Protein AF-X6LI26-F1 (afdb_monomer)

Foldseek 3Di:
DPPPDDDDDDDDDQVPDFQLRVQVVVVVVVLVVCCVPPVFNAWDDKDWPQVPKVVRFPPPDDRRHGSCVRPVPDPPPPNDDIGIDMDTDTDNPPVPDDPPPPPVPPPDDPDDPPPPPPDPPPDVVVVVVVVVVVVVVVVVCDPVVVVVVVVCVVVVVVVVVVVVVVVVVPPVVPPPDD

pLDDT: mean 74.52, std 17.98, range [39.25, 96.06]

Solvent-accessible surface area (backbone atoms only — not comparable to full-atom values): 11351 Å² total; per-residue (Å²): 130,87,75,83,86,80,87,81,91,78,96,74,61,40,90,84,31,24,48,45,56,49,52,51,51,51,50,52,53,50,43,57,50,37,32,73,75,72,58,23,66,40,74,76,43,81,45,71,44,37,83,69,16,41,72,59,47,68,89,85,61,61,48,82,43,41,39,39,74,69,45,63,83,43,88,57,58,86,79,63,82,76,47,82,39,67,53,72,41,71,37,63,49,70,92,78,53,82,79,77,74,71,68,82,68,71,86,86,69,82,92,67,87,77,78,75,85,72,80,70,82,79,63,71,70,68,51,56,58,50,50,50,52,52,47,52,47,60,72,62,56,45,73,66,58,53,50,51,52,51,50,40,58,71,68,53,53,59,54,58,64,61,47,61,72,62,52,70,71,58,64,74,70,70,78,80,82,126

Radius of gyration: 27.98 Å; Cα contacts (8 Å, |Δi|>4): 110; chains: 1; bounding box: 78×46×69 Å

Secondary structure (DSSP, 8-state):
-------------TTT-BHHHHHHHHHHHHHHHHHHHHS--EEEEEEE-GGGSBSPPPTT--TTSBHHHHHTTSTTTTS---B--EEEEEE--GGGS---------S----------------THHHHHHHHHHHHHHHHS-HHHHHHHHHHHHTTTHHHHHHHHHHTTTSTTSSS--

Structure (mmCIF, N/CA/C/O backbone):
data_AF-X6LI26-F1
#
_entry.id   AF-X6LI26-F1
#
loop_
_atom_site.group_PDB
_atom_site.id
_atom_site.type_symbol
_atom_site.label_atom_id
_atom_site.label_alt_id
_atom_site.label_comp_id
_atom_site.label_asym_id
_atom_site.label_entity_id
_atom_site.label_seq_id
_atom_site.pdbx_PDB_ins_code
_atom_site.Cartn_x
_atom_site.Cartn_y
_atom_site.Cartn_z
_atom_site.occupancy
_atom_site.B_iso_or_equiv
_atom_site.auth_seq_id
_atom_site.auth_comp_id
_atom_site.auth_asym_id
_atom_site.auth_atom_id
_atom_site.pdbx_PDB_model_num
ATOM 1 N N . LYS A 1 1 ? -21.114 -3.160 -1.331 1.00 39.78 1 LYS A N 1
ATOM 2 C CA . LYS A 1 1 ? -20.628 -1.794 -1.015 1.00 39.78 1 LYS A CA 1
ATOM 3 C C . LYS A 1 1 ? -19.490 -1.476 -1.974 1.00 39.78 1 LYS A C 1
ATOM 5 O O . LYS A 1 1 ? -18.513 -2.210 -1.970 1.00 39.78 1 LYS A O 1
ATOM 10 N N . LYS A 1 2 ? -19.644 -0.473 -2.845 1.00 39.62 2 LYS A N 1
ATOM 11 C CA . LYS A 1 2 ? -18.553 0.024 -3.698 1.00 39.62 2 LYS A CA 1
ATOM 12 C C . LYS A 1 2 ? -17.489 0.564 -2.734 1.00 39.62 2 LYS A C 1
ATOM 14 O O . LYS A 1 2 ? -17.804 1.466 -1.967 1.00 39.62 2 LYS A O 1
ATOM 19 N N . GLY A 1 3 ? -16.323 -0.076 -2.653 1.00 54.47 3 GLY A N 1
ATOM 20 C CA . GLY A 1 3 ? -15.247 0.397 -1.781 1.00 54.47 3 GLY A CA 1
ATOM 21 C C . GLY A 1 3 ? -14.883 1.821 -2.187 1.00 54.47 3 GLY A C 1
ATOM 22 O O . GLY A 1 3 ? -14.688 2.078 -3.375 1.00 54.47 3 GLY A O 1
ATOM 23 N N . ASN A 1 4 ? -14.864 2.751 -1.233 1.00 64.44 4 ASN A N 1
ATOM 24 C CA . ASN A 1 4 ? -14.431 4.117 -1.500 1.00 64.44 4 ASN A CA 1
ATOM 25 C C . ASN A 1 4 ? -12.956 4.066 -1.911 1.00 64.44 4 ASN A C 1
ATOM 27 O O . ASN A 1 4 ? -12.092 3.779 -1.087 1.00 64.44 4 ASN A O 1
ATOM 31 N N . MET A 1 5 ? -12.678 4.295 -3.194 1.00 75.44 5 MET A N 1
ATOM 32 C CA . MET A 1 5 ? -11.314 4.357 -3.704 1.00 75.44 5 MET A CA 1
ATOM 33 C C . MET A 1 5 ? -10.722 5.704 -3.293 1.00 75.44 5 MET A C 1
ATOM 35 O O . MET A 1 5 ? -11.161 6.745 -3.776 1.00 75.44 5 MET A O 1
ATOM 39 N N . GLN A 1 6 ? -9.770 5.682 -2.362 1.00 84.19 6 GLN A N 1
ATOM 40 C CA . GLN A 1 6 ? -9.045 6.871 -1.921 1.00 84.19 6 GLN A CA 1
ATOM 41 C C . GLN A 1 6 ? -7.684 6.912 -2.613 1.00 84.19 6 GLN A C 1
ATOM 43 O O . GLN A 1 6 ? -6.988 5.900 -2.684 1.00 84.19 6 GLN A O 1
ATOM 48 N N . ILE A 1 7 ? -7.329 8.080 -3.144 1.00 89.00 7 ILE A N 1
ATOM 49 C CA . ILE A 1 7 ? -6.053 8.313 -3.822 1.00 89.00 7 ILE A CA 1
ATOM 50 C C . ILE A 1 7 ? -5.161 9.104 -2.874 1.00 89.00 7 ILE A C 1
ATOM 52 O O . ILE A 1 7 ? -5.568 10.138 -2.344 1.00 89.00 7 ILE A O 1
ATOM 56 N N . TYR A 1 8 ? -3.940 8.617 -2.681 1.00 89.94 8 TYR A N 1
ATOM 57 C CA . TYR A 1 8 ? -2.927 9.272 -1.871 1.00 89.94 8 TYR A CA 1
ATOM 58 C C . TYR A 1 8 ? -1.660 9.475 -2.687 1.00 89.94 8 TYR A C 1
ATOM 60 O O . TYR A 1 8 ? -1.202 8.560 -3.366 1.00 89.94 8 TYR A O 1
ATOM 68 N N . ASN A 1 9 ? -1.073 10.660 -2.556 1.00 91.38 9 ASN A N 1
ATOM 69 C CA . ASN A 1 9 ? 0.221 10.970 -3.144 1.00 91.38 9 ASN A CA 1
ATOM 70 C C . ASN A 1 9 ? 1.300 10.736 -2.089 1.00 91.38 9 ASN A C 1
ATOM 72 O O . ASN A 1 9 ? 1.254 11.348 -1.022 1.00 91.38 9 ASN A O 1
ATOM 76 N N . GLU A 1 10 ? 2.256 9.861 -2.386 1.00 91.81 10 GLU A N 1
ATOM 77 C CA . GLU A 1 10 ? 3.400 9.593 -1.519 1.00 91.81 10 GLU A CA 1
ATOM 78 C C . GLU A 1 10 ? 4.698 9.731 -2.330 1.00 91.81 10 GLU A C 1
ATOM 80 O O . GLU A 1 10 ? 4.828 9.091 -3.377 1.00 91.81 10 GLU A O 1
ATOM 85 N N . PRO A 1 11 ? 5.664 10.550 -1.883 1.00 90.81 11 PRO A N 1
ATOM 86 C CA . PRO A 1 11 ? 6.940 10.681 -2.568 1.00 90.81 11 PRO A CA 1
ATOM 87 C C . PRO A 1 11 ? 7.820 9.457 -2.292 1.00 90.81 11 PRO A C 1
ATOM 89 O O . PRO A 1 11 ? 8.169 9.164 -1.149 1.00 90.81 11 PRO A O 1
ATOM 92 N N . LEU A 1 12 ? 8.221 8.761 -3.354 1.00 91.06 12 LEU A N 1
ATOM 93 C CA . LEU A 1 12 ? 9.134 7.622 -3.301 1.00 91.06 12 LEU A CA 1
ATOM 94 C C . LEU A 1 12 ? 1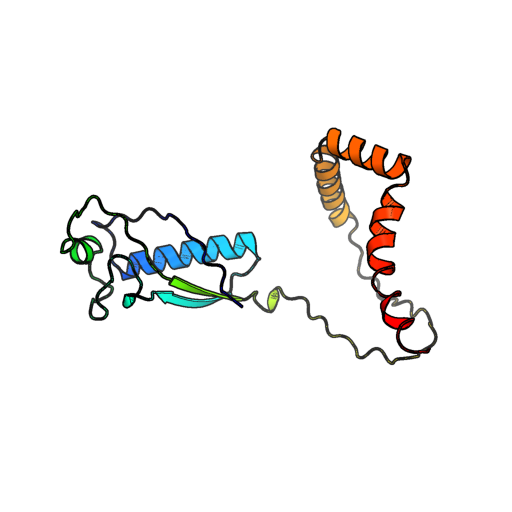0.358 7.913 -4.178 1.00 91.06 12 LEU A C 1
ATOM 96 O O . LEU A 1 12 ? 10.206 8.386 -5.300 1.00 91.06 12 LEU A O 1
ATOM 100 N N . ASN A 1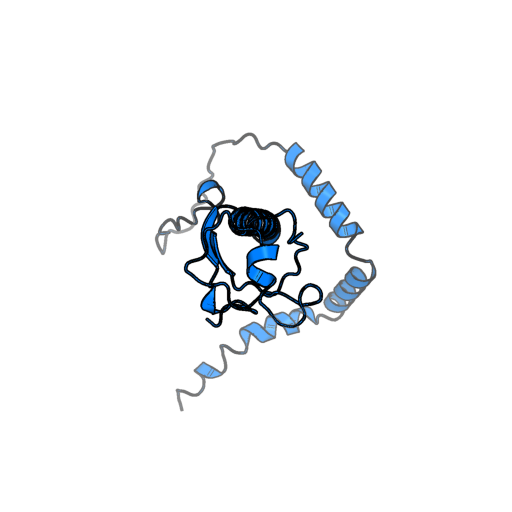 13 ? 11.568 7.630 -3.685 1.00 91.56 13 ASN A N 1
ATOM 101 C CA . ASN A 1 13 ? 12.788 7.768 -4.485 1.00 91.56 13 ASN A CA 1
ATOM 102 C C . ASN A 1 13 ? 13.064 6.458 -5.246 1.00 91.56 13 ASN A C 1
ATOM 104 O O . ASN A 1 13 ? 13.413 5.464 -4.599 1.00 91.56 13 ASN A O 1
ATOM 108 N N . PRO A 1 14 ? 12.946 6.431 -6.588 1.00 90.06 14 PRO A N 1
ATOM 109 C CA . PRO A 1 14 ? 13.102 5.196 -7.342 1.00 90.06 14 PRO A CA 1
ATOM 110 C C . PRO A 1 14 ? 14.537 4.642 -7.330 1.00 90.06 14 PRO A C 1
ATOM 112 O O . PRO A 1 14 ? 14.716 3.427 -7.379 1.00 90.06 14 PRO A O 1
ATOM 115 N N . TYR A 1 15 ? 15.545 5.508 -7.183 1.00 91.31 15 TYR A N 1
ATOM 116 C CA . TYR A 1 15 ? 16.968 5.151 -7.265 1.00 91.31 15 TYR A CA 1
ATOM 117 C C . TYR A 1 15 ? 17.542 4.546 -5.980 1.00 91.31 15 TYR A C 1
ATOM 119 O O . TYR A 1 15 ? 18.603 3.930 -6.001 1.00 91.31 15 TYR A O 1
ATOM 127 N N . SER A 1 16 ? 16.882 4.746 -4.837 1.00 92.62 16 SER A N 1
ATOM 128 C CA . SER A 1 16 ? 17.371 4.269 -3.534 1.00 92.62 16 SER A CA 1
ATOM 129 C C . SER A 1 16 ? 16.454 3.248 -2.869 1.00 92.62 16 SER A C 1
ATOM 131 O O . SER A 1 16 ? 16.833 2.635 -1.863 1.00 92.62 16 SER A O 1
ATOM 133 N N . MET A 1 17 ? 15.249 3.055 -3.406 1.00 94.50 17 MET A N 1
ATOM 134 C CA . MET A 1 17 ? 14.230 2.230 -2.786 1.00 94.50 17 MET A CA 1
ATOM 135 C C . MET A 1 17 ? 13.931 0.984 -3.607 1.00 94.50 17 MET A C 1
ATOM 137 O O . MET A 1 17 ? 13.710 1.044 -4.813 1.00 94.50 17 MET A O 1
ATOM 141 N N . THR A 1 18 ? 13.884 -0.154 -2.920 1.00 96.06 18 THR A N 1
ATOM 142 C CA . THR A 1 18 ? 13.419 -1.415 -3.498 1.00 96.06 18 THR A CA 1
ATOM 143 C C . THR A 1 18 ? 11.903 -1.518 -3.417 1.00 96.06 18 THR A C 1
ATOM 145 O O . THR A 1 18 ? 11.282 -0.878 -2.562 1.00 96.06 18 THR A O 1
ATOM 148 N N . LEU A 1 19 ? 11.296 -2.364 -4.250 1.00 94.75 19 LEU A N 1
ATOM 149 C CA . LEU A 1 19 ? 9.851 -2.610 -4.223 1.00 94.75 19 LEU A CA 1
ATOM 150 C C . LEU A 1 19 ? 9.354 -2.990 -2.820 1.00 94.75 19 LEU A C 1
ATOM 152 O O . LEU A 1 19 ? 8.382 -2.426 -2.320 1.00 94.75 19 LEU A O 1
ATOM 156 N N . LYS A 1 20 ? 10.067 -3.888 -2.136 1.00 95.25 20 LYS A N 1
ATOM 157 C CA . LYS A 1 20 ? 9.758 -4.325 -0.769 1.00 95.25 20 LYS A CA 1
ATOM 158 C C . LYS A 1 20 ? 9.828 -3.177 0.233 1.00 95.25 20 LYS A C 1
ATOM 160 O O . LYS A 1 20 ? 8.922 -3.040 1.053 1.00 95.25 20 LYS A O 1
ATOM 165 N N . LYS A 1 21 ? 10.877 -2.349 0.168 1.00 95.75 21 LYS A N 1
ATOM 166 C CA . LYS A 1 21 ? 11.020 -1.179 1.049 1.00 95.75 21 LYS A CA 1
ATOM 167 C C . LYS A 1 21 ? 9.925 -0.148 0.780 1.00 95.75 21 LYS A C 1
ATOM 169 O O . LYS A 1 21 ? 9.346 0.363 1.731 1.00 95.75 21 LYS A O 1
ATOM 174 N N . GLY A 1 22 ? 9.589 0.093 -0.487 1.00 95.31 22 GLY A N 1
ATOM 175 C CA . GLY A 1 22 ? 8.502 0.992 -0.876 1.00 95.31 22 GLY A CA 1
ATOM 176 C C . GLY A 1 22 ? 7.149 0.522 -0.347 1.00 95.31 22 GLY A C 1
ATOM 177 O O . GLY A 1 22 ? 6.428 1.294 0.278 1.00 95.31 22 GLY A O 1
ATOM 178 N N . LEU A 1 23 ? 6.833 -0.766 -0.499 1.00 95.06 23 LEU A N 1
ATOM 179 C CA . LEU A 1 23 ? 5.603 -1.347 0.046 1.00 95.06 23 LEU A CA 1
ATOM 180 C C . LEU A 1 23 ? 5.556 -1.288 1.579 1.00 95.06 23 LEU A C 1
ATOM 182 O O . LEU A 1 23 ? 4.502 -1.004 2.143 1.00 95.06 23 LEU A O 1
ATOM 186 N N . GLN A 1 24 ? 6.681 -1.516 2.264 1.00 94.88 24 GLN A N 1
ATOM 187 C CA . GLN A 1 24 ? 6.764 -1.367 3.722 1.00 94.88 24 GLN A CA 1
ATOM 188 C C . GLN A 1 24 ? 6.564 0.085 4.173 1.00 94.88 24 GLN A C 1
ATOM 190 O O . GLN A 1 24 ? 5.827 0.322 5.128 1.00 94.88 24 GLN A O 1
ATOM 195 N N . HIS A 1 25 ? 7.166 1.050 3.474 1.00 94.81 25 HIS A N 1
ATOM 196 C CA . HIS A 1 25 ? 6.965 2.477 3.736 1.00 94.81 25 HIS A CA 1
ATOM 197 C C . HIS A 1 25 ? 5.488 2.857 3.611 1.00 94.81 25 HIS A C 1
ATOM 199 O O . HIS A 1 25 ? 4.912 3.426 4.536 1.00 94.81 25 HIS A O 1
ATOM 205 N N . LEU A 1 26 ? 4.844 2.454 2.512 1.00 94.56 26 LEU A N 1
ATOM 206 C CA . LEU A 1 26 ? 3.419 2.704 2.283 1.00 94.56 26 LEU A CA 1
ATOM 207 C C . LEU A 1 26 ? 2.531 2.042 3.337 1.00 94.56 26 LEU A C 1
ATOM 209 O O . LEU A 1 26 ? 1.576 2.656 3.808 1.00 94.56 26 LEU A O 1
ATOM 213 N N . LYS A 1 27 ? 2.867 0.817 3.752 1.00 94.25 27 LYS A N 1
ATOM 214 C CA . LYS A 1 27 ? 2.178 0.118 4.840 1.00 94.25 27 LYS A CA 1
ATOM 215 C C . LYS A 1 27 ? 2.227 0.925 6.138 1.00 94.25 27 LYS A C 1
ATOM 217 O O . LYS A 1 27 ? 1.187 1.133 6.757 1.00 94.25 27 LYS A O 1
ATOM 222 N N . HIS A 1 28 ? 3.405 1.413 6.524 1.00 92.94 28 HIS A N 1
ATOM 223 C CA . HIS A 1 28 ? 3.573 2.207 7.743 1.00 92.94 28 HIS A CA 1
ATOM 224 C C . HIS A 1 28 ? 2.825 3.544 7.665 1.00 92.94 28 HIS A C 1
ATOM 226 O O . HIS A 1 28 ? 2.127 3.909 8.609 1.00 92.94 28 HIS A O 1
ATOM 232 N N . GLN A 1 29 ? 2.919 4.246 6.532 1.00 91.94 29 GLN A N 1
ATOM 233 C CA . GLN A 1 29 ? 2.198 5.502 6.309 1.00 91.94 29 GLN A CA 1
ATOM 234 C C . GLN A 1 29 ? 0.685 5.315 6.404 1.00 91.94 29 GLN A C 1
ATOM 236 O O . GLN A 1 29 ? -0.008 6.102 7.048 1.00 91.94 29 GLN A O 1
ATOM 241 N N . PHE A 1 30 ? 0.165 4.246 5.800 1.00 90.44 30 PHE A N 1
ATOM 242 C CA . PHE A 1 30 ? -1.256 3.941 5.859 1.00 90.44 30 PHE A CA 1
ATOM 243 C C . PHE A 1 30 ? -1.714 3.629 7.287 1.00 90.44 30 PHE A C 1
ATOM 245 O O . PHE A 1 30 ? -2.721 4.173 7.730 1.00 90.44 30 PHE A O 1
ATOM 252 N N . GLN A 1 31 ? -0.965 2.808 8.029 1.00 89.62 31 GLN A N 1
ATOM 253 C CA . GLN A 1 31 ? -1.286 2.491 9.424 1.00 89.62 31 GLN A CA 1
ATOM 254 C C . GLN A 1 31 ? -1.311 3.741 10.310 1.00 89.62 31 GLN A C 1
ATOM 256 O O . GLN A 1 31 ? -2.247 3.916 11.085 1.00 89.62 31 GLN A O 1
ATOM 261 N N . ALA A 1 32 ? -0.329 4.635 10.165 1.00 90.19 32 ALA A N 1
ATOM 262 C CA . ALA A 1 32 ? -0.295 5.888 10.917 1.00 90.19 32 ALA A CA 1
ATOM 263 C C . ALA A 1 32 ? -1.521 6.772 10.623 1.00 90.19 32 ALA A C 1
ATOM 265 O O . ALA A 1 32 ? -2.099 7.357 11.540 1.00 90.19 32 ALA A O 1
ATOM 266 N N . ARG A 1 33 ? -1.952 6.834 9.354 1.00 88.69 33 ARG A N 1
ATOM 267 C CA . ARG A 1 33 ? -3.148 7.586 8.946 1.00 88.69 33 ARG A CA 1
ATOM 268 C C . ARG A 1 33 ? -4.432 6.971 9.494 1.00 88.69 33 ARG A C 1
ATOM 270 O O . ARG A 1 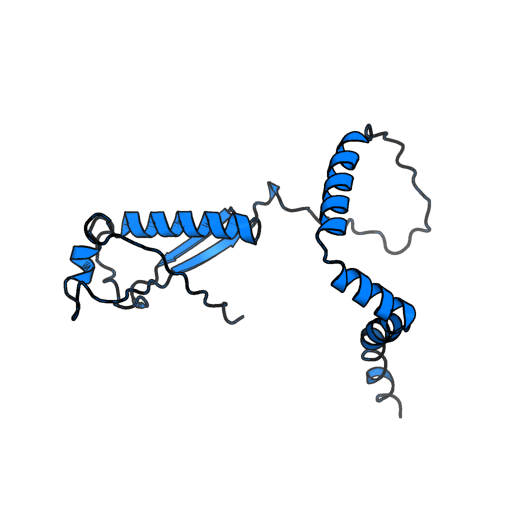33 ? -5.240 7.703 10.054 1.00 88.69 33 ARG A O 1
ATOM 277 N N . GLN A 1 34 ? -4.614 5.656 9.372 1.00 87.44 34 GLN A N 1
ATOM 278 C CA . GLN A 1 34 ? -5.816 4.990 9.888 1.00 87.44 34 GLN A CA 1
ATOM 279 C C . GLN A 1 34 ? -5.933 5.117 11.403 1.00 87.44 34 GLN A C 1
ATOM 281 O O . GLN A 1 34 ? -6.989 5.487 11.906 1.00 87.44 34 GLN A O 1
ATOM 286 N N . TYR A 1 35 ? -4.826 4.942 12.125 1.00 87.12 35 TYR A N 1
ATOM 287 C CA . TYR A 1 35 ? -4.812 5.153 13.566 1.00 87.12 35 TYR A CA 1
ATOM 288 C C . TYR A 1 35 ? -5.297 6.561 13.945 1.00 87.12 35 TYR A C 1
ATOM 290 O O . TYR A 1 35 ? -6.105 6.705 14.858 1.00 87.12 35 TYR A O 1
ATOM 298 N N . TYR A 1 36 ? -4.859 7.594 13.218 1.00 86.12 36 TYR A N 1
ATOM 299 C CA . TYR A 1 36 ? -5.295 8.969 13.462 1.00 86.12 36 TYR A CA 1
ATOM 300 C C . TYR A 1 36 ? -6.764 9.220 13.081 1.00 86.12 36 TYR A C 1
ATOM 302 O O . TYR A 1 36 ? -7.455 9.964 13.771 1.00 86.12 36 TYR A O 1
ATOM 310 N N . MET A 1 37 ? -7.248 8.621 11.989 1.00 85.12 37 MET A N 1
ATOM 311 C CA . MET A 1 37 ? -8.593 8.883 11.461 1.00 85.12 37 MET A CA 1
ATOM 312 C C . MET A 1 37 ? -9.701 8.101 12.173 1.00 85.12 37 MET A C 1
ATOM 314 O O . MET A 1 37 ? -10.779 8.646 12.397 1.00 85.12 37 MET A O 1
ATOM 318 N N . SER A 1 38 ? -9.467 6.827 12.482 1.00 81.25 38 SER A N 1
ATOM 319 C CA . SER A 1 38 ? -10.494 5.893 12.966 1.00 81.25 38 SER A CA 1
ATOM 320 C C . SER A 1 38 ? -10.103 5.164 14.253 1.00 81.25 38 SER A C 1
ATOM 322 O O . SER A 1 38 ? -10.907 4.408 14.795 1.00 81.25 38 SER A O 1
ATOM 324 N N . GLY A 1 39 ? -8.884 5.369 14.768 1.00 81.56 39 GLY A N 1
ATOM 325 C CA . GLY A 1 39 ? -8.361 4.598 15.902 1.00 81.56 39 GLY A CA 1
ATOM 326 C C . GLY A 1 39 ? -8.043 3.138 15.556 1.00 81.56 39 GLY A C 1
ATOM 327 O O . GLY A 1 39 ? -7.741 2.348 16.455 1.00 81.56 39 GLY A O 1
ATOM 328 N N . GLU A 1 40 ? -8.105 2.781 14.269 1.00 85.12 40 GLU A N 1
ATOM 329 C CA . GLU A 1 40 ? -7.769 1.464 13.732 1.00 85.12 40 GLU A CA 1
ATOM 330 C C . GLU A 1 40 ? -6.251 1.339 13.545 1.00 85.12 40 GLU A C 1
ATOM 332 O O . GLU A 1 40 ? -5.676 1.881 12.602 1.00 85.12 40 GLU A O 1
ATOM 337 N N . ASP A 1 41 ? -5.579 0.608 14.430 1.00 81.38 41 ASP A N 1
ATOM 338 C CA . ASP A 1 41 ? -4.148 0.286 14.317 1.00 81.38 41 ASP A CA 1
ATOM 339 C C . ASP A 1 41 ? -3.864 -1.188 14.005 1.00 81.38 41 ASP A C 1
ATOM 341 O O . ASP A 1 41 ? -2.725 -1.530 13.672 1.00 81.38 41 ASP A O 1
ATOM 345 N N . GLU A 1 42 ? -4.866 -2.071 14.053 1.00 86.69 42 GLU A N 1
ATOM 346 C CA . GLU A 1 42 ? -4.680 -3.478 13.704 1.00 86.69 42 GLU A CA 1
ATOM 347 C C . GLU A 1 42 ? -4.882 -3.691 12.202 1.00 86.69 42 GLU A C 1
ATOM 349 O O . GLU A 1 42 ? -5.994 -3.732 11.682 1.00 86.69 42 GLU A O 1
ATOM 354 N N . LEU A 1 43 ? -3.775 -3.822 11.476 1.00 89.25 43 LEU A N 1
ATOM 355 C CA . LEU A 1 43 ? -3.795 -4.090 10.043 1.00 89.25 43 LEU A CA 1
ATOM 356 C C . LEU A 1 43 ? -4.022 -5.583 9.780 1.00 89.25 43 LEU A C 1
ATOM 358 O O . LEU A 1 43 ? -3.153 -6.405 10.070 1.00 89.25 43 LEU A O 1
ATOM 362 N N . VAL A 1 44 ? -5.160 -5.910 9.172 1.00 90.00 44 VAL A N 1
ATOM 363 C CA . VAL A 1 44 ? -5.578 -7.286 8.869 1.00 90.00 44 VAL A CA 1
ATOM 364 C C . VAL A 1 44 ? -5.037 -7.741 7.517 1.00 90.00 44 VAL A C 1
ATOM 366 O O . VAL A 1 44 ? -4.515 -8.846 7.390 1.00 90.00 44 VAL A O 1
ATOM 369 N N . ASN A 1 45 ? -5.146 -6.884 6.500 1.00 92.19 45 ASN A N 1
ATOM 370 C CA . ASN A 1 45 ? -4.710 -7.194 5.142 1.00 92.19 45 ASN A CA 1
ATOM 371 C C . ASN A 1 45 ? -3.998 -5.998 4.509 1.00 92.19 45 ASN A C 1
ATOM 373 O O . ASN A 1 45 ? -4.438 -4.860 4.654 1.00 92.19 45 ASN A O 1
ATOM 377 N N . PHE A 1 46 ? -2.915 -6.274 3.785 1.00 93.56 46 PHE A N 1
ATOM 378 C CA . PHE A 1 46 ? -2.195 -5.303 2.967 1.00 93.56 46 PHE A CA 1
ATOM 379 C C . PHE A 1 46 ? -1.645 -6.020 1.741 1.00 93.56 46 PHE A C 1
ATOM 381 O O . PHE A 1 46 ? -0.707 -6.816 1.847 1.00 93.56 46 PHE A O 1
ATOM 388 N N . LYS A 1 47 ? -2.235 -5.748 0.580 1.00 94.25 47 LYS A N 1
ATOM 389 C CA . LYS A 1 47 ? -1.899 -6.424 -0.669 1.00 94.25 47 LYS A CA 1
ATOM 390 C C . LYS A 1 47 ? -1.838 -5.422 -1.811 1.00 94.25 47 LYS A C 1
ATOM 392 O O . LYS A 1 47 ? -2.785 -4.685 -2.044 1.00 94.25 47 LYS A O 1
ATOM 397 N N . CYS A 1 48 ? -0.732 -5.419 -2.544 1.00 92.94 48 CYS A N 1
ATOM 398 C CA . CYS A 1 48 ? -0.609 -4.640 -3.771 1.00 92.94 48 CYS A CA 1
ATOM 399 C C . CYS A 1 48 ? -1.076 -5.489 -4.965 1.00 92.94 48 CYS A C 1
ATOM 401 O O . CYS A 1 48 ? -0.617 -6.619 -5.139 1.00 92.94 48 CYS A O 1
ATOM 403 N N . GLU A 1 49 ? -2.001 -4.961 -5.762 1.00 94.50 49 GLU A N 1
ATOM 404 C CA . GLU A 1 49 ? -2.512 -5.584 -6.986 1.00 94.50 49 GLU A CA 1
ATOM 405 C C . GLU A 1 49 ? -1.633 -5.161 -8.168 1.00 94.50 49 GLU A C 1
ATOM 407 O O . GLU A 1 49 ? -1.950 -4.219 -8.891 1.00 94.50 49 GLU A O 1
ATOM 412 N N . PHE A 1 50 ? -0.492 -5.835 -8.333 1.00 94.12 50 PHE A N 1
ATOM 413 C CA . PHE A 1 50 ? 0.539 -5.482 -9.316 1.00 94.12 50 PHE A CA 1
ATOM 414 C C . PHE A 1 50 ? 0.038 -5.395 -10.765 1.00 94.12 50 PHE A C 1
ATOM 416 O O . PHE A 1 50 ? 0.484 -4.529 -11.516 1.00 94.12 50 PHE A O 1
ATOM 423 N N . ASP A 1 51 ? -0.917 -6.246 -11.133 1.00 92.81 51 ASP A N 1
ATOM 424 C CA . ASP A 1 51 ? -1.582 -6.277 -12.439 1.00 92.81 51 ASP A CA 1
ATOM 425 C C . ASP A 1 51 ? -2.466 -5.050 -12.699 1.00 92.81 51 ASP A C 1
ATOM 427 O O . ASP A 1 51 ? -2.732 -4.713 -13.851 1.00 92.81 51 ASP A O 1
ATOM 431 N N . LYS A 1 52 ? -2.908 -4.376 -11.633 1.00 94.00 52 LYS A N 1
ATOM 432 C CA . LYS A 1 52 ? -3.783 -3.201 -11.686 1.00 94.00 52 LYS A CA 1
ATOM 433 C C . LYS A 1 52 ? -3.062 -1.901 -11.321 1.00 94.00 52 LYS A C 1
ATOM 435 O O . LYS A 1 52 ? -3.723 -0.873 -11.178 1.00 94.00 52 LYS A O 1
ATOM 440 N N . CYS A 1 53 ? -1.745 -1.946 -11.118 1.00 93.12 53 CYS A N 1
ATOM 441 C CA . CYS A 1 53 ? -0.914 -0.752 -11.003 1.00 93.12 53 CYS A CA 1
ATOM 442 C C . CYS A 1 53 ? -0.736 -0.094 -12.376 1.00 93.12 53 CYS A C 1
ATOM 444 O O . CYS A 1 53 ? -0.802 -0.759 -13.409 1.00 93.12 53 CYS A O 1
ATOM 446 N N . GLU A 1 54 ? -0.460 1.206 -12.382 1.00 92.88 54 GLU A N 1
ATOM 447 C CA . GLU A 1 54 ? -0.179 1.962 -13.600 1.00 92.88 54 GLU A CA 1
ATOM 448 C C . GLU A 1 54 ? 1.187 2.657 -13.482 1.00 92.88 54 GLU A C 1
ATOM 450 O O . GLU A 1 54 ? 1.316 3.596 -12.699 1.00 92.88 54 GLU A O 1
ATOM 455 N N . PRO A 1 55 ? 2.213 2.223 -14.231 1.00 92.94 55 PRO A N 1
ATOM 456 C CA . PRO A 1 55 ? 2.207 1.026 -15.064 1.00 92.94 55 PRO A CA 1
ATOM 457 C C . PRO A 1 55 ? 2.209 -0.280 -14.239 1.00 92.94 55 PRO A C 1
ATOM 459 O O . PRO A 1 55 ? 2.596 -0.269 -13.065 1.00 92.94 55 PRO A O 1
ATOM 462 N N . PRO A 1 56 ? 1.797 -1.413 -14.844 1.00 92.88 56 PRO A N 1
ATOM 463 C CA . PRO A 1 56 ? 1.749 -2.696 -14.153 1.00 92.88 56 PRO A CA 1
ATOM 464 C C . PRO A 1 56 ? 3.129 -3.141 -13.680 1.00 92.88 56 PRO A C 1
ATOM 466 O O . PRO A 1 56 ? 4.115 -3.050 -14.413 1.00 92.88 56 PRO A O 1
ATOM 469 N N . ILE A 1 57 ? 3.187 -3.682 -12.467 1.00 91.62 57 ILE A N 1
ATOM 470 C CA . ILE A 1 57 ? 4.407 -4.289 -11.936 1.00 91.62 57 ILE A CA 1
ATOM 471 C C . ILE A 1 57 ? 4.394 -5.767 -12.352 1.00 91.62 57 ILE A C 1
ATOM 473 O O . ILE A 1 57 ? 3.395 -6.454 -12.129 1.00 91.62 57 ILE A O 1
ATOM 477 N N . PRO A 1 58 ? 5.463 -6.310 -12.954 1.00 88.88 58 PRO A N 1
ATOM 478 C CA . PRO A 1 58 ? 5.485 -7.728 -13.284 1.00 88.88 58 PRO A CA 1
ATOM 479 C C . PRO A 1 58 ? 5.457 -8.584 -12.006 1.00 88.88 58 PRO A C 1
ATOM 481 O O . PRO A 1 58 ? 6.213 -8.359 -11.062 1.00 88.88 58 PRO A O 1
ATOM 484 N N . SER A 1 59 ? 4.580 -9.589 -11.960 1.00 85.38 59 SER A N 1
ATOM 485 C CA . SER A 1 59 ? 4.353 -10.413 -10.760 1.00 85.38 59 SER A CA 1
ATOM 486 C C . SER A 1 59 ? 5.521 -11.331 -10.389 1.00 85.38 59 SER A C 1
ATOM 488 O O . SER A 1 59 ? 5.583 -11.826 -9.266 1.00 85.38 59 SER A O 1
ATOM 490 N N . ASN A 1 60 ? 6.455 -11.545 -11.316 1.00 84.62 60 ASN A N 1
ATOM 491 C CA . ASN A 1 60 ? 7.674 -12.329 -11.129 1.00 84.62 60 ASN A CA 1
ATOM 492 C C . ASN A 1 60 ? 8.863 -11.505 -10.595 1.00 84.62 60 ASN A C 1
ATOM 494 O O . ASN A 1 60 ? 9.951 -12.057 -10.430 1.00 84.62 60 ASN A O 1
ATOM 498 N N . VAL A 1 61 ? 8.687 -10.204 -10.343 1.00 86.94 61 VAL A N 1
ATOM 499 C CA . VAL A 1 61 ? 9.757 -9.340 -9.831 1.00 86.94 61 VAL A CA 1
ATOM 500 C C . VAL A 1 61 ? 10.073 -9.690 -8.380 1.00 86.94 61 VAL A C 1
ATOM 502 O O . VAL A 1 61 ? 9.189 -9.761 -7.525 1.00 86.94 61 VAL A O 1
ATOM 505 N N . ASN A 1 62 ? 11.360 -9.878 -8.083 1.00 90.00 62 ASN A N 1
ATOM 506 C CA . ASN A 1 62 ? 11.820 -10.010 -6.707 1.00 90.00 62 ASN A CA 1
ATOM 507 C C . ASN A 1 62 ? 11.619 -8.674 -5.966 1.00 90.00 62 ASN A C 1
ATOM 509 O O . ASN A 1 62 ? 11.983 -7.614 -6.467 1.00 90.00 62 ASN A O 1
ATOM 513 N N . GLY A 1 63 ? 11.088 -8.714 -4.743 1.00 88.81 63 GLY A N 1
ATOM 514 C CA . GLY A 1 63 ? 10.867 -7.518 -3.927 1.00 88.81 63 GLY A CA 1
ATOM 515 C C . GLY A 1 63 ? 12.140 -6.718 -3.612 1.00 88.81 63 GLY A C 1
ATOM 516 O O . GLY A 1 63 ? 12.041 -5.541 -3.270 1.00 88.81 63 GLY A O 1
ATOM 517 N N . ASP A 1 64 ? 13.323 -7.321 -3.735 1.00 93.75 64 ASP A N 1
ATOM 518 C CA . ASP A 1 64 ? 14.605 -6.641 -3.508 1.00 93.75 64 ASP A CA 1
ATOM 519 C C . ASP A 1 64 ? 15.114 -5.838 -4.724 1.00 93.75 64 ASP A C 1
ATOM 521 O O . ASP A 1 64 ? 16.145 -5.178 -4.624 1.00 93.75 64 ASP A O 1
ATOM 525 N N . VAL A 1 65 ? 14.392 -5.846 -5.850 1.00 94.00 65 VAL A N 1
ATOM 526 C CA . VAL A 1 65 ? 14.710 -5.040 -7.042 1.00 94.00 65 VAL A CA 1
ATOM 527 C C . VAL A 1 65 ? 14.401 -3.561 -6.785 1.00 94.00 65 VAL A C 1
ATOM 529 O O . VAL A 1 65 ? 13.419 -3.237 -6.101 1.00 94.00 65 VAL A O 1
ATOM 532 N N . LEU A 1 66 ? 15.243 -2.659 -7.304 1.00 95.06 66 LEU A N 1
ATOM 533 C CA . LEU A 1 66 ? 15.019 -1.216 -7.214 1.00 95.06 66 LEU A CA 1
ATOM 534 C C . LEU A 1 66 ? 13.784 -0.810 -8.017 1.00 95.06 66 LEU A C 1
ATOM 536 O O . LEU A 1 66 ? 13.462 -1.394 -9.047 1.00 95.06 66 LEU A O 1
ATOM 540 N N . LEU A 1 67 ? 13.086 0.223 -7.553 1.00 93.12 67 LEU A N 1
ATOM 541 C CA . LEU A 1 67 ? 11.967 0.776 -8.311 1.00 93.12 67 LEU A CA 1
ATOM 542 C C . LEU A 1 67 ? 12.430 1.341 -9.665 1.00 93.12 67 LEU A C 1
ATOM 544 O O . LEU A 1 67 ? 11.705 1.201 -10.645 1.00 93.12 67 LEU A O 1
ATOM 548 N N . ASP A 1 68 ? 13.637 1.911 -9.730 1.00 93.44 68 ASP A N 1
ATOM 549 C CA . ASP A 1 68 ? 14.291 2.348 -10.973 1.00 93.44 68 ASP A CA 1
ATOM 550 C C . ASP A 1 68 ? 14.356 1.214 -12.010 1.00 93.44 68 ASP A C 1
ATOM 552 O O . ASP A 1 68 ? 13.831 1.359 -13.111 1.00 93.44 68 ASP A O 1
ATOM 556 N N . ASP A 1 69 ? 14.876 0.043 -11.631 1.00 92.31 69 ASP A N 1
ATOM 557 C CA . ASP A 1 69 ? 14.987 -1.125 -12.518 1.00 92.31 69 ASP A CA 1
ATOM 558 C C . ASP A 1 69 ? 13.622 -1.623 -13.025 1.00 92.31 69 ASP A C 1
ATOM 560 O O . ASP A 1 69 ? 13.508 -2.109 -14.151 1.00 92.31 69 ASP A O 1
ATOM 564 N N . ILE A 1 70 ? 12.571 -1.499 -12.205 1.00 92.81 70 ILE A N 1
ATOM 565 C CA . ILE A 1 70 ? 11.206 -1.896 -12.583 1.00 92.81 70 ILE A CA 1
ATOM 566 C C . ILE A 1 70 ? 10.642 -0.929 -13.624 1.00 92.81 70 ILE A C 1
ATOM 568 O O . ILE A 1 70 ? 10.020 -1.363 -14.595 1.00 92.81 70 ILE A O 1
ATOM 572 N N . TYR A 1 71 ? 10.837 0.377 -13.421 1.00 92.00 71 TYR A N 1
ATOM 573 C CA . TYR A 1 71 ? 10.181 1.396 -14.235 1.00 92.00 71 TYR A CA 1
ATOM 574 C C . TYR A 1 71 ? 10.997 1.884 -15.436 1.00 92.00 71 TYR A C 1
ATOM 576 O O . TYR A 1 71 ? 10.421 2.466 -16.353 1.00 92.00 71 TYR A O 1
ATOM 584 N N . THR A 1 72 ? 12.298 1.588 -15.495 1.00 91.75 72 THR A N 1
ATOM 585 C CA . THR A 1 72 ? 13.198 2.025 -16.581 1.00 91.75 72 THR A CA 1
ATOM 586 C C . THR A 1 72 ? 12.757 1.533 -17.963 1.00 91.75 72 THR A C 1
ATOM 588 O O . THR A 1 72 ? 13.033 2.178 -18.972 1.00 91.75 72 THR A O 1
ATOM 591 N N . LEU A 1 73 ? 12.043 0.406 -18.031 1.00 86.38 73 LEU A N 1
ATOM 592 C CA . LEU A 1 73 ? 11.549 -0.161 -19.290 1.00 86.38 73 LEU A CA 1
ATOM 593 C C . LEU A 1 73 ? 10.318 0.567 -19.853 1.00 86.38 73 LEU A C 1
ATOM 595 O O . LEU A 1 73 ? 9.935 0.307 -20.996 1.00 86.38 73 LEU A O 1
ATOM 599 N N . PHE A 1 74 ? 9.680 1.451 -19.080 1.00 88.00 74 PHE A N 1
ATOM 600 C CA . PHE A 1 74 ? 8.470 2.136 -19.519 1.00 88.00 74 PHE A CA 1
ATOM 601 C C . PHE A 1 74 ? 8.784 3.415 -20.307 1.00 88.00 74 PHE A C 1
ATOM 603 O O . PHE A 1 74 ? 9.698 4.168 -19.951 1.00 88.00 74 PHE A O 1
ATOM 610 N N . PRO A 1 75 ? 8.007 3.707 -21.370 1.00 84.88 75 PRO A N 1
ATOM 611 C CA . PRO A 1 75 ? 8.118 4.970 -22.084 1.00 84.88 75 PRO A CA 1
ATOM 612 C C . PRO A 1 75 ? 7.964 6.149 -21.121 1.00 84.88 75 PRO A C 1
ATOM 614 O O . PRO A 1 75 ? 7.100 6.129 -20.248 1.00 84.88 75 PRO A O 1
ATOM 617 N N . HIS A 1 76 ? 8.766 7.194 -21.325 1.00 85.19 76 HIS A N 1
ATOM 618 C CA . HIS A 1 76 ? 8.752 8.435 -20.538 1.00 85.19 76 HIS A CA 1
ATOM 619 C C . HIS A 1 76 ? 9.362 8.363 -19.127 1.00 85.19 76 HIS A C 1
ATOM 621 O O . HIS A 1 76 ? 9.315 9.365 -18.415 1.00 85.19 76 HIS A O 1
ATOM 627 N N . TYR A 1 77 ? 10.019 7.264 -18.738 1.00 85.88 77 TYR A N 1
ATOM 628 C CA . TYR A 1 77 ? 10.887 7.264 -17.556 1.00 85.88 77 TYR A CA 1
ATOM 629 C C . TYR A 1 77 ? 12.029 8.298 -17.705 1.00 85.88 77 TYR A C 1
ATOM 631 O O . TYR A 1 77 ? 12.604 8.404 -18.793 1.00 85.88 77 TYR A O 1
ATOM 639 N N . PRO A 1 78 ? 12.383 9.084 -16.666 1.00 84.88 78 PRO A N 1
ATOM 640 C CA . PRO A 1 78 ? 11.847 9.089 -15.296 1.00 84.88 78 PR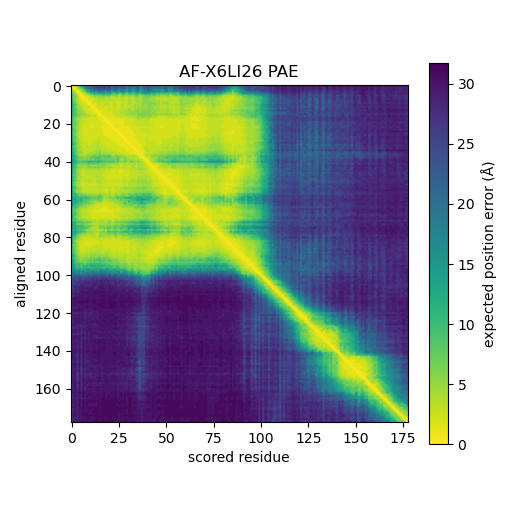O A CA 1
ATOM 641 C C . PRO A 1 78 ? 10.614 9.987 -15.080 1.00 84.88 78 PRO A C 1
ATOM 643 O O . PRO A 1 78 ? 10.026 9.979 -14.002 1.00 84.88 78 PRO A O 1
ATOM 646 N N . ASN A 1 79 ? 10.202 10.763 -16.083 1.00 87.88 79 ASN A N 1
ATOM 647 C CA . ASN A 1 79 ? 9.129 11.755 -15.982 1.00 87.88 79 ASN A CA 1
ATOM 648 C C . ASN A 1 79 ? 7.740 11.130 -16.202 1.00 87.88 79 ASN A C 1
ATOM 650 O O . ASN A 1 79 ? 7.011 11.515 -17.117 1.00 87.88 79 ASN A O 1
ATOM 654 N N . MET A 1 80 ? 7.371 10.167 -15.358 1.00 88.56 80 MET A N 1
ATOM 655 C CA . MET A 1 80 ? 6.075 9.489 -15.410 1.00 88.56 8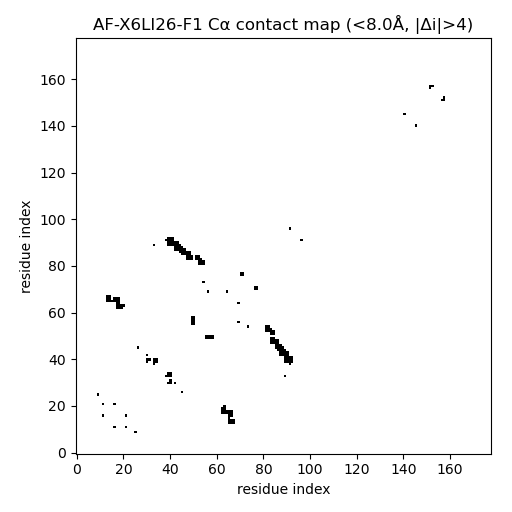0 MET A CA 1
ATOM 656 C C . MET A 1 80 ? 5.417 9.415 -14.032 1.00 88.56 80 MET A C 1
ATOM 658 O O . MET A 1 80 ? 6.091 9.375 -13.003 1.00 88.56 80 MET A O 1
ATOM 662 N N . GLN A 1 81 ? 4.085 9.375 -14.014 1.00 89.44 81 GLN A N 1
ATOM 663 C CA . GLN A 1 81 ? 3.321 9.156 -12.791 1.00 89.44 81 GLN A CA 1
ATOM 664 C C . GLN A 1 81 ? 3.080 7.661 -12.592 1.00 89.44 81 GLN A C 1
ATOM 666 O O . GLN A 1 81 ? 2.687 6.961 -13.523 1.00 89.44 81 GLN A O 1
ATOM 671 N N . VAL A 1 82 ? 3.308 7.192 -11.367 1.00 91.94 82 VAL A N 1
ATOM 672 C CA . VAL A 1 82 ? 3.118 5.796 -10.979 1.00 91.94 82 VAL A CA 1
ATOM 673 C C . VAL A 1 82 ? 1.967 5.707 -9.981 1.00 91.94 82 VAL A C 1
ATOM 675 O O . VAL A 1 82 ? 1.998 6.359 -8.939 1.00 91.94 82 VAL A O 1
ATOM 678 N N . HIS A 1 83 ? 0.971 4.875 -10.275 1.00 93.69 83 HIS A N 1
ATOM 679 C CA . HIS A 1 83 ? -0.167 4.594 -9.408 1.00 93.69 83 HIS A CA 1
ATOM 680 C C . HIS A 1 83 ? -0.103 3.152 -8.918 1.00 93.69 83 HIS A C 1
ATOM 682 O O . HIS A 1 83 ? -0.148 2.207 -9.705 1.00 93.69 83 HIS A O 1
ATOM 688 N N . TRP A 1 84 ? -0.007 2.969 -7.602 1.00 94.81 84 TRP A N 1
ATOM 689 C CA . TRP A 1 84 ? -0.064 1.643 -6.991 1.00 94.81 84 TRP A CA 1
ATOM 690 C C . TRP A 1 84 ? -1.458 1.376 -6.464 1.00 94.81 84 TRP A C 1
ATOM 692 O O . TRP A 1 84 ? -1.986 2.146 -5.661 1.00 94.81 84 TRP A O 1
ATOM 702 N N . LYS A 1 85 ? -2.041 0.254 -6.883 1.00 95.12 85 LYS A N 1
ATOM 703 C CA . LYS A 1 85 ? -3.324 -0.189 -6.357 1.00 95.12 85 LYS A CA 1
ATOM 704 C C . LYS A 1 85 ? -3.096 -1.120 -5.179 1.00 95.12 85 LYS A C 1
ATOM 706 O O . LYS A 1 85 ? -2.601 -2.231 -5.340 1.00 95.12 85 LYS A O 1
ATOM 711 N N . ILE A 1 86 ? -3.457 -0.653 -3.990 1.00 94.19 86 ILE A N 1
ATOM 712 C CA . ILE A 1 86 ? -3.249 -1.390 -2.746 1.00 94.19 86 ILE A CA 1
ATOM 713 C C . ILE A 1 86 ? -4.602 -1.641 -2.091 1.00 94.19 86 ILE A C 1
ATOM 715 O O . ILE A 1 86 ? -5.352 -0.713 -1.796 1.00 94.19 86 ILE A O 1
ATOM 719 N N . GLU A 1 87 ? -4.903 -2.912 -1.861 1.00 93.69 87 GLU A N 1
ATOM 720 C CA . GLU A 1 87 ? -6.009 -3.351 -1.030 1.00 93.69 87 GLU A CA 1
ATOM 721 C C . GLU A 1 87 ? -5.549 -3.384 0.426 1.00 93.69 87 GLU A C 1
ATOM 723 O O . GLU A 1 87 ? -4.570 -4.053 0.777 1.00 93.69 87 GLU A O 1
ATOM 728 N N . VAL A 1 88 ? -6.260 -2.644 1.274 1.00 90.94 88 VAL A N 1
ATOM 729 C CA . VAL A 1 88 ? -5.954 -2.560 2.698 1.00 90.94 88 VAL A CA 1
ATOM 730 C C . VAL A 1 88 ? -7.213 -2.785 3.520 1.00 90.94 88 VAL A C 1
ATOM 732 O O . VAL A 1 88 ? -8.294 -2.316 3.167 1.00 90.94 88 VAL A O 1
ATOM 735 N N . SER A 1 89 ? -7.082 -3.522 4.618 1.00 89.69 89 SER A N 1
ATOM 736 C CA . SER A 1 89 ? -8.154 -3.717 5.594 1.00 89.69 89 SER A CA 1
ATOM 737 C C . SER A 1 89 ? -7.582 -3.602 6.997 1.00 89.69 89 SER A C 1
ATOM 739 O O . SER A 1 89 ? -6.620 -4.299 7.328 1.00 89.69 89 SER A O 1
ATOM 741 N N . CYS A 1 90 ? -8.180 -2.735 7.806 1.00 90.06 90 CYS A N 1
ATOM 742 C CA . CYS A 1 90 ? -7.817 -2.522 9.199 1.00 90.06 90 CYS A CA 1
ATOM 743 C C . CYS A 1 90 ? -8.988 -2.882 10.117 1.00 90.06 90 CYS A C 1
ATOM 745 O O . CYS A 1 90 ? -10.130 -3.029 9.677 1.00 90.06 90 CYS A O 1
ATOM 747 N N . MET A 1 91 ? -8.674 -3.068 11.391 1.00 90.00 91 MET A N 1
ATOM 748 C CA . MET A 1 91 ? -9.615 -3.343 12.461 1.00 90.00 91 MET A CA 1
ATOM 749 C C . MET A 1 91 ? -9.217 -2.525 13.692 1.00 90.00 91 MET A C 1
ATOM 751 O O . MET A 1 91 ? -8.039 -2.243 13.926 1.00 90.00 91 MET A O 1
ATOM 755 N N . VAL A 1 92 ? -10.207 -2.150 14.500 1.00 86.62 92 VAL A N 1
ATOM 756 C CA . VAL A 1 92 ? -9.959 -1.617 15.841 1.00 86.62 92 VAL A CA 1
ATOM 757 C C . VAL A 1 92 ? -9.620 -2.794 16.759 1.00 86.62 92 VAL A C 1
ATOM 759 O O . VAL A 1 92 ? -10.421 -3.729 16.845 1.00 86.62 92 VAL A O 1
ATOM 762 N N . PRO A 1 93 ? -8.486 -2.777 17.481 1.00 84.88 93 PRO A N 1
ATOM 763 C CA . PRO A 1 93 ? -8.164 -3.850 18.405 1.00 84.88 93 PRO A CA 1
ATOM 764 C C . PRO A 1 93 ? -9.251 -3.995 19.463 1.00 84.88 93 PRO A C 1
ATOM 766 O O . PRO A 1 93 ? -9.681 -3.005 20.059 1.00 84.88 93 PRO A O 1
ATOM 769 N N . TYR A 1 94 ? -9.597 -5.236 19.808 1.00 82.31 94 TYR A N 1
ATOM 770 C CA . TYR A 1 94 ? -10.593 -5.532 20.846 1.00 82.31 94 TYR A CA 1
ATOM 771 C C . TYR A 1 94 ? -10.320 -4.833 22.187 1.00 82.31 94 TYR A C 1
ATOM 773 O O . TYR A 1 94 ? -11.245 -4.455 22.900 1.00 82.31 94 TYR A O 1
ATOM 781 N N . LYS A 1 95 ? -9.046 -4.587 22.524 1.00 83.62 95 LYS A N 1
ATOM 782 C CA . LYS A 1 95 ? -8.652 -3.851 23.741 1.00 83.62 95 LYS A CA 1
ATOM 783 C C . LYS A 1 95 ? -9.211 -2.424 23.805 1.00 83.62 95 LYS A C 1
ATOM 785 O O . LYS A 1 95 ? -9.278 -1.860 24.891 1.00 83.62 95 LYS A O 1
ATOM 790 N N . ARG A 1 96 ? -9.554 -1.835 22.658 1.00 79.75 96 ARG A N 1
ATOM 791 C CA . ARG A 1 96 ? -10.120 -0.486 22.531 1.00 79.75 96 ARG A CA 1
ATOM 792 C C . ARG A 1 96 ? -11.600 -0.498 22.149 1.00 79.75 96 ARG A C 1
ATOM 794 O O . ARG A 1 96 ? -12.187 0.565 21.987 1.00 79.75 96 ARG A O 1
ATOM 801 N N . THR A 1 97 ? -12.214 -1.673 22.016 1.00 81.06 97 THR A N 1
ATOM 802 C CA . THR A 1 97 ? -13.655 -1.786 21.776 1.00 81.06 97 THR A CA 1
ATOM 803 C C . THR A 1 97 ? -14.405 -1.847 23.102 1.00 81.06 97 THR A C 1
ATOM 805 O O . THR A 1 97 ? -14.022 -2.602 23.995 1.00 81.06 97 THR A O 1
ATOM 808 N N . ILE A 1 98 ? -15.488 -1.078 23.235 1.00 76.88 98 ILE A N 1
ATOM 809 C CA . ILE A 1 98 ? -16.416 -1.215 24.360 1.00 76.88 98 ILE A CA 1
ATOM 810 C C . ILE A 1 98 ? -17.350 -2.375 24.027 1.00 76.88 98 ILE A C 1
ATOM 812 O O . ILE A 1 98 ? -18.122 -2.309 23.069 1.00 76.88 98 ILE A O 1
ATOM 816 N N . GLY A 1 99 ? -17.268 -3.446 24.814 1.00 77.56 99 GLY A N 1
ATOM 817 C CA . GLY A 1 99 ? -18.233 -4.531 24.743 1.00 77.56 99 GLY A CA 1
ATOM 818 C C . GLY A 1 99 ? -19.610 -4.005 25.128 1.00 77.56 99 GLY A C 1
ATOM 819 O O . GLY A 1 99 ? -19.884 -3.785 26.304 1.00 77.56 99 GLY A O 1
ATOM 820 N N . ILE A 1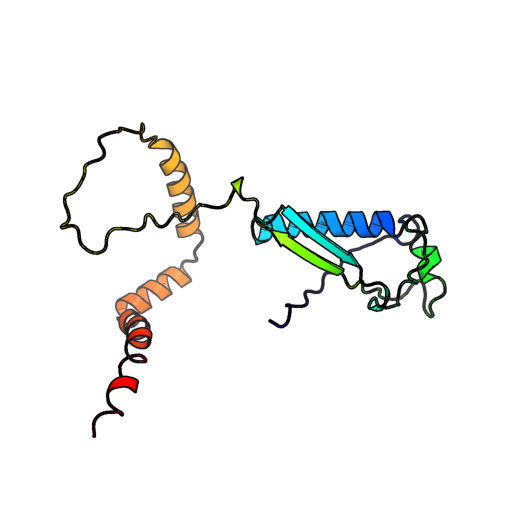 100 ? -20.489 -3.819 24.145 1.00 69.00 100 ILE A N 1
ATOM 821 C CA . ILE A 1 100 ? -21.922 -3.683 24.397 1.00 69.00 100 ILE A CA 1
ATOM 822 C C . ILE A 1 100 ? -22.439 -5.104 24.622 1.00 69.00 100 ILE A C 1
ATOM 824 O O . ILE A 1 100 ? -23.150 -5.666 23.787 1.00 69.00 100 ILE A O 1
ATOM 828 N N . GLU A 1 101 ? -22.055 -5.727 25.739 1.00 68.12 101 GLU A N 1
ATOM 829 C CA . GLU A 1 101 ? -22.893 -6.785 26.283 1.00 68.12 101 GLU A CA 1
ATOM 830 C C . GLU A 1 101 ? -24.219 -6.100 26.603 1.00 68.12 101 GLU A C 1
ATOM 832 O O . GLU A 1 101 ? -24.396 -5.472 27.646 1.00 68.12 101 GLU A O 1
ATOM 837 N N . ARG A 1 102 ? -25.166 -6.173 25.659 1.00 50.06 102 ARG A N 1
ATOM 838 C CA . ARG A 1 102 ? -26.573 -6.111 26.013 1.00 50.06 102 ARG A CA 1
ATOM 839 C C . ARG A 1 102 ? -26.744 -7.282 26.961 1.00 50.06 102 ARG A C 1
ATOM 841 O O . ARG A 1 102 ? -26.987 -8.404 26.517 1.00 50.06 102 ARG A O 1
ATOM 848 N N . SER A 1 103 ? -26.600 -7.025 28.262 1.00 54.91 103 SER A N 1
ATOM 849 C CA . SER A 1 103 ? -27.334 -7.801 29.240 1.00 54.91 103 SER A CA 1
ATOM 850 C C . SER A 1 103 ? -28.718 -7.940 28.630 1.00 54.91 103 SER A C 1
ATOM 852 O O . SER A 1 103 ? -29.312 -6.958 28.171 1.00 54.91 103 SER A O 1
ATOM 854 N N . ILE A 1 104 ? -29.147 -9.181 28.434 1.00 58.88 104 ILE A N 1
ATOM 855 C CA . ILE A 1 104 ? -30.503 -9.477 28.012 1.00 58.88 104 ILE A CA 1
ATOM 856 C C . ILE A 1 104 ? -31.344 -8.907 29.149 1.00 58.88 104 ILE A C 1
ATOM 858 O O . ILE A 1 104 ? -31.563 -9.572 30.156 1.00 58.88 104 ILE A O 1
ATOM 862 N N . LEU A 1 105 ? -31.678 -7.618 29.059 1.00 58.78 105 LEU A N 1
ATOM 863 C CA . LEU A 1 105 ? -32.476 -6.946 30.055 1.00 58.78 105 LEU A CA 1
ATOM 864 C C . LEU A 1 105 ? -33.800 -7.693 30.003 1.00 58.78 105 LEU A C 1
ATOM 866 O O . LEU A 1 105 ? -34.396 -7.779 28.920 1.00 58.78 105 LEU A O 1
ATOM 870 N N . PRO A 1 106 ? -34.235 -8.304 31.116 1.00 49.81 106 PRO A N 1
ATOM 871 C CA . PRO A 1 106 ? -35.535 -8.932 31.146 1.00 49.81 106 PRO A CA 1
ATOM 872 C C . PRO A 1 106 ? -36.546 -7.854 30.759 1.00 49.81 106 PRO A C 1
ATOM 874 O O . PRO A 1 106 ? -36.679 -6.833 31.435 1.00 49.81 106 PRO A O 1
ATOM 877 N N . LYS A 1 107 ? -37.215 -8.052 29.618 1.00 54.91 107 LYS A N 1
ATOM 878 C CA . LYS A 1 107 ? -38.396 -7.274 29.255 1.00 54.91 107 LYS A CA 1
ATOM 879 C C . LYS A 1 107 ? -39.357 -7.429 30.434 1.00 54.91 107 LYS A C 1
ATOM 881 O O . LYS A 1 107 ? -39.873 -8.522 30.641 1.00 54.91 107 LYS A O 1
ATOM 886 N N . ASN A 1 108 ? -39.571 -6.345 31.175 1.00 53.44 108 ASN A N 1
ATOM 887 C CA . ASN A 1 108 ? -40.494 -6.212 32.306 1.00 53.44 108 ASN A CA 1
ATOM 888 C C . ASN A 1 108 ? -39.933 -6.653 33.672 1.00 53.44 108 ASN A C 1
ATOM 890 O O . ASN A 1 108 ? -40.250 -7.725 34.180 1.00 53.44 108 ASN A O 1
ATOM 894 N N . VAL A 1 109 ? -39.194 -5.759 34.330 1.00 44.91 109 VAL A N 1
ATOM 895 C CA . VAL A 1 109 ? -39.131 -5.710 35.800 1.00 44.91 109 VAL A CA 1
ATOM 896 C C . VAL A 1 109 ? -39.518 -4.283 36.209 1.00 44.91 109 VAL A C 1
ATOM 898 O O . VAL A 1 109 ? -39.016 -3.345 35.584 1.00 44.91 109 VAL A O 1
ATOM 901 N N . PRO A 1 110 ? -40.431 -4.077 37.180 1.00 49.50 110 PRO A N 1
ATOM 902 C CA . PRO A 1 110 ? -40.758 -2.735 37.644 1.00 49.50 110 PRO A CA 1
ATOM 903 C C . PRO A 1 110 ? -39.495 -2.110 38.232 1.00 49.50 110 PRO A C 1
ATOM 905 O O . PRO A 1 110 ? -38.799 -2.762 39.009 1.00 49.50 110 PRO A O 1
ATOM 908 N N . PHE A 1 111 ? -39.204 -0.870 37.843 1.00 47.25 111 PHE A N 1
ATOM 909 C CA . PHE A 1 111 ? -38.085 -0.086 38.354 1.00 47.25 111 PHE A CA 1
ATOM 910 C C . PHE A 1 111 ? -38.032 -0.151 39.887 1.00 47.25 111 PHE A C 1
ATOM 912 O O . PHE A 1 111 ? -38.850 0.450 40.581 1.00 47.25 111 PHE A O 1
ATOM 919 N N . GLN A 1 112 ? -37.055 -0.886 40.409 1.00 45.41 112 GLN A N 1
ATOM 920 C CA . GLN A 1 112 ? -36.495 -0.648 41.727 1.00 45.41 112 GLN A CA 1
ATOM 921 C C . GLN A 1 112 ? -35.083 -0.136 41.495 1.00 45.41 112 GLN A C 1
ATOM 923 O O . GLN A 1 112 ? -34.238 -0.853 40.958 1.00 45.41 112 GLN A O 1
ATOM 928 N N . ASP A 1 113 ? -34.858 1.119 41.873 1.00 46.25 113 ASP A N 1
ATOM 929 C CA . ASP A 1 113 ? -33.549 1.753 41.902 1.00 46.25 113 ASP A CA 1
ATOM 930 C C . ASP A 1 113 ? -32.620 0.956 42.824 1.00 46.25 113 ASP A C 1
ATOM 932 O O . ASP A 1 113 ? -32.587 1.146 44.042 1.00 46.25 113 ASP A O 1
ATOM 936 N N . ILE A 1 114 ? -31.853 0.030 42.248 1.00 40.97 114 ILE A N 1
ATOM 937 C CA . ILE A 1 114 ? -30.760 -0.622 42.960 1.00 40.97 114 ILE A CA 1
ATOM 938 C C . ILE A 1 114 ? -29.603 0.369 42.974 1.00 40.97 114 ILE A C 1
ATOM 940 O O . ILE A 1 114 ? -28.773 0.437 42.068 1.00 40.97 114 ILE A O 1
ATOM 944 N N . LEU A 1 115 ? -29.585 1.157 44.045 1.00 48.38 115 LEU A N 1
ATOM 945 C CA . LEU A 1 115 ? -28.443 1.918 44.518 1.00 48.38 115 LEU A CA 1
ATOM 946 C C . LEU A 1 115 ? -27.242 0.960 44.647 1.00 48.38 115 LEU A C 1
ATOM 948 O O . LEU A 1 115 ? -27.107 0.233 45.632 1.00 48.38 115 LEU A O 1
ATOM 952 N N . SER A 1 116 ? -26.365 0.923 43.643 1.00 40.94 116 SER A N 1
ATOM 953 C CA . SER A 1 116 ? -25.094 0.203 43.746 1.00 40.94 116 SER A CA 1
ATOM 954 C C . SER A 1 116 ? -24.178 0.973 44.696 1.00 40.94 116 SER A C 1
ATOM 956 O O . SER A 1 116 ? -23.581 1.990 44.347 1.00 40.94 116 SER A O 1
ATOM 958 N N . SER A 1 117 ? -24.097 0.513 45.942 1.00 50.91 117 SER A N 1
ATOM 959 C CA . SER A 1 117 ? -23.354 1.145 47.036 1.00 50.91 117 SER A CA 1
ATOM 960 C C . SER A 1 117 ? -21.840 0.904 46.990 1.00 50.91 117 SER A C 1
ATOM 962 O O . SER A 1 117 ? -21.169 0.999 48.021 1.00 50.91 117 SER A O 1
ATOM 964 N N . GLN A 1 118 ? -21.262 0.596 45.828 1.00 47.75 118 GLN A N 1
ATOM 965 C CA . GLN A 1 118 ? -19.815 0.464 45.698 1.00 47.75 118 GLN A CA 1
ATOM 966 C C . GLN A 1 118 ? -19.231 1.814 45.279 1.00 47.75 118 GLN A C 1
ATOM 968 O O . GLN A 1 118 ? -19.179 2.159 44.104 1.00 47.75 118 GLN A O 1
ATOM 973 N N . LYS A 1 119 ? -18.821 2.606 46.279 1.00 48.06 119 LYS A N 1
ATOM 974 C CA . LYS A 1 119 ? -18.104 3.874 46.093 1.00 48.06 119 LYS A CA 1
ATOM 975 C C . LYS A 1 119 ? -16.786 3.624 45.350 1.00 48.06 119 LYS A C 1
ATOM 977 O O . LYS A 1 119 ? -15.731 3.503 45.970 1.00 48.06 119 LYS A O 1
ATOM 982 N N . THR A 1 120 ? -16.819 3.603 44.022 1.00 49.34 120 THR A N 1
ATOM 983 C CA . THR A 1 120 ? -15.659 4.011 43.232 1.00 49.34 120 THR A CA 1
ATOM 984 C C . THR A 1 120 ? -15.306 5.417 43.692 1.00 49.34 120 THR A C 1
ATOM 986 O O . THR A 1 120 ? -16.169 6.296 43.713 1.00 49.34 120 THR A O 1
ATOM 989 N N . LYS A 1 121 ? -14.066 5.618 44.148 1.00 52.59 121 LYS A N 1
ATOM 990 C CA . LYS A 1 121 ? -13.566 6.923 44.580 1.00 52.59 121 LYS A CA 1
ATOM 991 C C . LYS A 1 121 ? -13.588 7.845 43.362 1.00 52.59 121 LYS A C 1
ATOM 993 O O . LYS A 1 121 ? -12.653 7.849 42.569 1.00 52.59 121 LYS A O 1
ATOM 998 N N . PHE A 1 122 ? -14.704 8.548 43.191 1.00 54.06 122 PHE A N 1
ATOM 999 C CA . PHE A 1 122 ? -14.891 9.571 42.178 1.00 54.06 122 PHE A CA 1
ATOM 1000 C C . PHE A 1 122 ? -13.718 10.539 42.312 1.00 54.06 122 PHE A C 1
ATOM 1002 O O . PHE A 1 122 ? -13.498 11.072 43.400 1.00 54.06 122 PHE A O 1
ATOM 1009 N N . ASN A 1 123 ? -12.905 10.661 41.263 1.00 56.84 123 ASN A N 1
ATOM 1010 C CA . ASN A 1 123 ? -11.768 11.569 41.231 1.00 56.84 123 ASN A CA 1
ATOM 1011 C C . ASN A 1 123 ? -12.228 12.851 40.524 1.00 56.84 123 ASN A C 1
ATOM 1013 O O . ASN A 1 123 ? -12.240 12.875 39.293 1.00 56.84 123 ASN A O 1
ATOM 1017 N N . PRO A 1 124 ? -12.634 13.902 41.259 1.00 53.78 124 PRO A N 1
ATOM 1018 C CA . PRO A 1 124 ? -13.238 15.095 40.665 1.00 53.78 124 PRO A CA 1
ATOM 1019 C C . PRO A 1 124 ? -12.247 15.881 39.794 1.00 53.78 124 PRO A C 1
ATOM 1021 O O . PRO A 1 124 ? -12.658 16.644 38.930 1.00 53.78 124 PRO A O 1
ATOM 1024 N N . LEU A 1 125 ? -10.941 15.665 39.991 1.00 52.50 125 LEU A N 1
ATOM 1025 C CA . LEU A 1 125 ? -9.872 16.388 39.301 1.00 52.50 125 LEU A CA 1
ATOM 1026 C C . LEU A 1 125 ? -9.709 15.975 37.833 1.00 52.50 125 LEU A C 1
ATOM 1028 O O . LEU A 1 125 ? -9.195 16.754 37.037 1.00 52.50 125 LEU A O 1
ATOM 1032 N N . LEU A 1 126 ? -10.157 14.771 37.455 1.00 50.84 126 LEU A N 1
ATOM 1033 C CA . LEU A 1 126 ? -10.131 14.350 36.049 1.00 50.84 126 LEU A CA 1
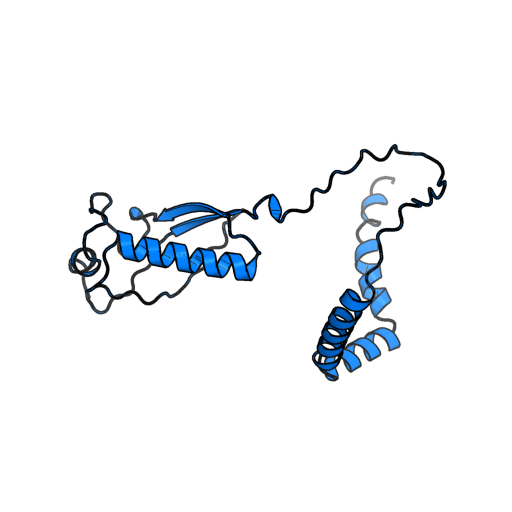ATOM 1034 C C . LEU A 1 126 ? -11.157 15.126 35.206 1.00 50.84 126 LEU A C 1
ATOM 1036 O O . LEU A 1 126 ? -10.938 15.319 34.020 1.00 50.84 126 LEU A O 1
ATOM 1040 N N . TYR A 1 127 ? -12.221 15.640 35.832 1.00 55.09 127 TYR A N 1
ATOM 1041 C CA . TYR A 1 127 ? -13.264 16.418 35.159 1.00 55.09 127 TYR A CA 1
ATOM 1042 C C . TYR A 1 127 ? -12.884 17.889 34.962 1.00 55.09 127 TYR A C 1
ATOM 1044 O O . TYR A 1 127 ? -13.377 18.539 34.048 1.00 55.09 127 TYR A O 1
ATOM 1052 N N . GLU A 1 128 ? -12.010 18.439 35.806 1.00 52.12 128 GLU A N 1
ATOM 1053 C CA . GLU A 1 128 ? -11.617 19.850 35.719 1.00 52.12 128 GLU A CA 1
ATOM 1054 C C . GLU A 1 128 ? -10.800 20.122 34.442 1.00 52.12 128 GLU A C 1
ATOM 1056 O O . GLU A 1 128 ? -10.993 21.141 33.779 1.00 52.12 128 GLU A O 1
ATOM 1061 N N . CYS A 1 129 ? -9.967 19.159 34.024 1.00 58.91 129 CYS A N 1
ATOM 1062 C CA . CYS A 1 129 ? -9.262 19.208 32.739 1.00 58.91 129 CYS A CA 1
ATOM 1063 C C . CYS A 1 129 ? -10.219 19.103 31.540 1.00 58.91 129 CYS A C 1
ATOM 1065 O O . CYS A 1 129 ? -10.063 19.852 30.575 1.00 58.91 129 CYS A O 1
ATOM 1067 N N . ASP A 1 130 ? -11.227 18.232 31.618 1.00 57.78 130 ASP A N 1
ATOM 1068 C CA . ASP A 1 130 ? -12.223 18.052 30.554 1.00 57.78 130 ASP A CA 1
ATOM 1069 C C . ASP A 1 130 ? -13.153 19.270 30.435 1.00 57.78 130 ASP A C 1
ATOM 1071 O O . ASP A 1 130 ? -13.500 19.685 29.331 1.00 57.78 130 ASP A O 1
ATOM 1075 N N . LEU A 1 131 ? -13.492 19.920 31.553 1.00 63.75 131 LEU A N 1
ATOM 1076 C CA . LEU A 1 131 ? -14.225 21.190 31.561 1.00 63.75 131 LEU A CA 1
ATOM 1077 C C . LEU A 1 131 ? -13.419 22.319 30.923 1.00 63.75 131 LEU A C 1
ATOM 1079 O O . LEU A 1 131 ? -13.983 23.128 30.192 1.00 63.75 131 LEU A O 1
ATOM 1083 N N . HIS A 1 132 ? -12.105 22.370 31.150 1.00 61.94 132 HIS A N 1
ATOM 1084 C CA . HIS A 1 132 ? -11.240 23.322 30.456 1.00 61.94 132 HIS A CA 1
ATOM 1085 C C . HIS A 1 132 ? -11.165 23.044 28.951 1.00 61.94 132 HIS A C 1
ATOM 1087 O O . HIS A 1 132 ? -11.185 23.992 28.171 1.00 61.94 132 HIS A O 1
ATOM 1093 N N . GLN A 1 133 ? -11.141 21.777 28.526 1.00 62.31 133 GLN A N 1
ATOM 1094 C CA . GLN A 1 133 ? -11.205 21.424 27.104 1.00 62.31 133 GLN A CA 1
ATOM 1095 C C . GLN A 1 133 ? -12.558 21.790 26.481 1.00 62.31 133 GLN A C 1
ATOM 1097 O O . GLN A 1 133 ? -12.582 22.368 25.398 1.00 62.31 133 GLN A O 1
ATOM 1102 N N . LEU A 1 134 ? -13.671 21.538 27.178 1.00 63.25 134 LEU A N 1
ATOM 1103 C CA . LEU A 1 134 ? -15.009 21.959 26.751 1.00 63.25 134 LEU A CA 1
ATOM 1104 C C . LEU A 1 134 ? -15.136 23.482 26.685 1.00 63.25 134 LEU A C 1
ATOM 1106 O O . LEU A 1 134 ? -15.726 23.992 25.741 1.00 63.25 134 LEU A O 1
ATOM 1110 N N . LYS A 1 135 ? -14.533 24.207 27.631 1.00 64.88 135 LYS A N 1
ATOM 1111 C CA . LYS A 1 135 ? -14.482 25.672 27.623 1.00 64.88 135 LYS A CA 1
ATOM 1112 C C . LYS A 1 135 ? -13.646 26.205 26.461 1.00 64.88 135 LYS A C 1
ATOM 1114 O O . LYS A 1 135 ? -14.075 27.123 25.779 1.00 64.88 135 LYS A O 1
ATOM 1119 N N . CYS A 1 136 ? -12.505 25.583 26.165 1.00 61.31 136 CYS A N 1
ATOM 1120 C CA . CYS A 1 136 ? -11.730 25.911 24.970 1.00 61.31 136 CYS A CA 1
ATOM 1121 C C . CYS A 1 136 ? -12.523 25.630 23.685 1.00 61.31 136 CYS A C 1
ATOM 1123 O O . CYS A 1 136 ? -12.413 26.401 22.738 1.00 61.31 136 CYS A O 1
ATOM 1125 N N . ILE A 1 137 ? -13.333 24.567 23.635 1.00 60.34 137 ILE A N 1
ATOM 1126 C CA . ILE A 1 137 ? -14.237 24.303 22.505 1.00 60.34 137 ILE A CA 1
ATOM 1127 C C . ILE A 1 137 ? -15.340 25.371 22.443 1.00 60.34 137 ILE A C 1
ATOM 1129 O O . ILE A 1 137 ? -15.571 25.903 21.367 1.00 60.34 137 ILE A O 1
ATOM 1133 N N . GLU A 1 138 ? -15.962 25.749 23.562 1.00 59.03 138 GLU A N 1
ATOM 1134 C CA . GLU A 1 138 ? -16.943 26.846 23.632 1.00 59.03 138 GLU A CA 1
ATOM 1135 C C . GLU A 1 138 ? -16.358 28.179 23.137 1.00 59.03 138 GLU A C 1
ATOM 1137 O O . GLU A 1 138 ? -17.016 28.895 22.385 1.00 59.03 138 GLU A O 1
ATOM 1142 N N . ASP A 1 139 ? -15.106 28.473 23.491 1.00 57.84 139 ASP A N 1
ATOM 1143 C CA . ASP A 1 139 ? -14.397 29.682 23.065 1.00 57.84 139 ASP A CA 1
ATOM 1144 C C . ASP A 1 139 ? -13.913 29.602 21.596 1.00 57.84 139 ASP A C 1
ATOM 1146 O O . ASP A 1 139 ? -13.746 30.633 20.944 1.00 57.84 139 ASP A O 1
ATOM 1150 N N . THR A 1 140 ? -13.701 28.394 21.050 1.00 54.88 140 THR A N 1
ATOM 1151 C CA . THR A 1 140 ? -13.222 28.170 19.666 1.00 54.88 140 THR A CA 1
ATOM 1152 C C . THR A 1 140 ? -14.364 27.999 18.660 1.00 54.88 140 THR A C 1
ATOM 1154 O O . THR A 1 140 ? -14.190 28.278 17.471 1.00 54.88 140 THR A O 1
ATOM 1157 N N . VAL A 1 141 ? -15.549 27.565 19.102 1.00 55.41 141 VAL A N 1
ATOM 1158 C CA . VAL A 1 141 ? -16.774 27.564 18.294 1.00 55.41 141 VAL A CA 1
ATOM 1159 C C . VAL A 1 141 ? -17.216 29.020 18.134 1.00 55.41 141 VAL A C 1
ATOM 1161 O O . VAL A 1 141 ? -18.011 29.543 18.907 1.00 55.41 141 VAL A O 1
ATOM 1164 N N . ASN A 1 142 ? -16.609 29.663 17.131 1.00 58.94 142 ASN A N 1
ATOM 1165 C CA . ASN A 1 142 ? -16.911 30.958 16.524 1.00 58.94 142 ASN A CA 1
ATOM 1166 C C . ASN A 1 142 ? -18.197 31.626 17.039 1.00 58.94 142 ASN A C 1
ATOM 1168 O O . ASN A 1 142 ? -19.292 31.070 16.912 1.00 58.94 142 ASN A O 1
ATOM 1172 N N . SER A 1 143 ? -18.064 32.876 17.494 1.00 62.41 143 SER A N 1
ATOM 1173 C CA . SER A 1 143 ? -19.154 33.798 17.860 1.00 62.41 143 SER A CA 1
ATOM 1174 C C . SER A 1 143 ? -20.354 33.745 16.915 1.00 62.41 143 SER A C 1
ATOM 1176 O O . SER A 1 143 ? -21.499 33.860 17.346 1.00 62.41 143 SER A O 1
ATOM 1178 N N . ASP A 1 144 ? -20.086 33.522 15.635 1.00 65.00 144 ASP A N 1
ATOM 1179 C CA . ASP A 1 144 ? -21.069 33.533 14.561 1.00 65.00 144 ASP A CA 1
ATOM 1180 C C . ASP A 1 144 ? -21.975 32.295 14.606 1.00 65.00 144 ASP A C 1
ATOM 1182 O O . ASP A 1 144 ? -23.181 32.402 14.403 1.00 65.00 144 ASP A O 1
ATOM 1186 N N . LEU A 1 145 ? -21.429 31.129 14.968 1.00 69.00 145 LEU A N 1
ATOM 1187 C CA . LEU A 1 145 ? -22.193 29.893 15.176 1.00 69.00 145 LEU A CA 1
ATOM 1188 C C . LEU A 1 145 ? -23.052 29.987 16.439 1.00 69.00 145 LEU A C 1
ATOM 1190 O O . LEU A 1 145 ? -24.196 29.534 16.444 1.00 69.00 145 LEU A O 1
ATOM 1194 N N . LYS A 1 146 ? -22.535 30.635 17.489 1.00 70.94 146 LYS A N 1
ATOM 1195 C CA . LYS A 1 146 ? -23.299 30.920 18.709 1.00 70.94 146 LYS A CA 1
ATOM 1196 C C . LYS A 1 146 ? -24.480 31.849 18.422 1.00 70.94 146 LYS A C 1
ATOM 1198 O O . LYS A 1 146 ? -25.576 31.567 18.896 1.00 70.94 146 LYS A O 1
ATOM 1203 N N . LEU A 1 147 ? -24.283 32.906 17.626 1.00 76.25 147 LEU A N 1
ATOM 1204 C CA . LEU A 1 147 ? -25.363 33.795 17.180 1.00 76.25 147 LEU A CA 1
ATOM 1205 C C . LEU A 1 147 ? -26.399 33.043 16.338 1.00 76.25 147 LEU A C 1
ATOM 1207 O O . LEU A 1 147 ? -27.593 33.179 16.597 1.00 76.25 147 LEU A O 1
ATOM 1211 N N . LEU A 1 148 ? -25.948 32.192 15.414 1.00 74.62 148 LEU A N 1
ATOM 1212 C CA . LEU A 1 148 ? -26.824 31.391 14.561 1.00 74.62 148 LEU A CA 1
ATOM 1213 C C . LEU A 1 148 ? -27.689 30.420 15.378 1.00 74.62 148 LEU A C 1
ATOM 1215 O O . LEU A 1 148 ? -28.900 30.359 15.187 1.00 74.62 148 LEU A O 1
ATOM 1219 N N . PHE A 1 149 ? -27.104 29.707 16.347 1.00 75.75 149 PHE A N 1
ATOM 1220 C CA . PHE A 1 149 ? -27.871 28.842 17.248 1.00 75.75 149 PHE A CA 1
ATOM 1221 C C . PHE A 1 149 ? -28.836 29.633 18.128 1.00 75.75 149 PHE A C 1
ATOM 1223 O O . PHE A 1 149 ? -29.968 29.199 18.335 1.00 75.75 149 PHE A O 1
ATOM 1230 N N . HIS A 1 150 ? -28.428 30.806 18.615 1.00 75.94 150 HIS A N 1
ATOM 1231 C CA . HIS A 1 150 ? -29.306 31.661 19.408 1.00 75.94 150 HIS A CA 1
ATOM 1232 C C . HIS A 1 150 ? -30.503 32.163 18.594 1.00 75.94 150 HIS A C 1
ATOM 1234 O O . HIS A 1 150 ? -31.601 32.281 19.135 1.00 75.94 150 HIS A O 1
ATOM 1240 N N . GLU A 1 151 ? -30.301 32.441 17.306 1.00 77.81 151 GLU A N 1
ATOM 1241 C CA . GLU A 1 151 ? -31.344 32.848 16.367 1.00 77.81 151 GLU A CA 1
ATOM 1242 C C . GLU A 1 151 ? -32.281 31.684 16.018 1.00 77.81 151 GLU A C 1
ATOM 1244 O O . GLU A 1 151 ? -33.498 31.851 16.066 1.00 77.81 151 GLU A O 1
ATOM 1249 N N . ILE A 1 152 ? -31.743 30.482 15.790 1.00 75.75 152 ILE A N 1
ATOM 1250 C CA . ILE A 1 152 ? -32.529 29.257 15.555 1.00 75.75 152 ILE A CA 1
ATOM 1251 C C . ILE A 1 152 ? -33.402 28.912 16.770 1.00 75.75 152 ILE A C 1
ATOM 1253 O O . ILE A 1 152 ? -34.577 28.590 16.606 1.00 75.75 152 ILE A O 1
ATOM 1257 N N . ILE A 1 153 ? -32.854 29.011 17.986 1.00 77.00 153 ILE A N 1
ATOM 1258 C CA . ILE A 1 153 ? -33.598 28.769 19.232 1.00 77.00 153 ILE A CA 1
ATOM 1259 C C . ILE A 1 153 ? -34.654 29.860 19.449 1.00 77.00 153 ILE A C 1
ATOM 1261 O O . ILE A 1 153 ? -35.787 29.557 19.807 1.00 77.00 153 ILE A O 1
ATOM 1265 N N . LYS A 1 154 ? -34.312 31.135 19.216 1.00 77.12 154 LYS A N 1
ATOM 1266 C CA . LYS A 1 154 ? -35.240 32.263 19.396 1.00 77.12 154 LYS A CA 1
ATOM 1267 C C . LYS A 1 154 ? -36.420 32.215 18.424 1.00 77.12 154 LYS A C 1
ATOM 1269 O O . LYS A 1 154 ? -37.512 32.638 18.791 1.00 77.12 154 LYS A O 1
ATOM 1274 N N . ASN A 1 155 ? -36.195 31.725 17.209 1.00 76.25 155 ASN A N 1
ATOM 1275 C CA . ASN A 1 155 ? -37.226 31.609 16.182 1.00 76.25 155 ASN A CA 1
ATOM 1276 C C . ASN A 1 155 ? -38.014 30.286 16.269 1.00 76.25 155 ASN A C 1
ATOM 1278 O O . ASN A 1 155 ? -38.834 30.025 15.397 1.00 76.25 155 ASN A O 1
ATOM 1282 N N . ASP A 1 156 ? -37.768 29.463 17.301 1.00 69.31 156 ASP A N 1
ATOM 1283 C CA . ASP A 1 156 ? -38.408 28.159 17.557 1.00 69.31 156 ASP A CA 1
ATOM 1284 C C . ASP A 1 156 ? -38.291 27.145 16.394 1.00 69.31 156 ASP A C 1
ATOM 1286 O O . ASP A 1 156 ? -38.944 26.102 16.363 1.00 69.31 156 ASP A O 1
ATOM 1290 N N . CYS A 1 157 ? -37.382 27.405 15.445 1.00 63.47 157 CYS A N 1
ATOM 1291 C CA . CYS A 1 157 ? -37.154 26.591 14.245 1.00 63.47 157 CYS A CA 1
ATOM 1292 C C . CYS A 1 157 ? -36.536 25.216 14.556 1.00 63.47 157 CYS A C 1
ATOM 1294 O O . CYS A 1 157 ? -36.428 24.356 13.683 1.00 63.47 157 CYS A O 1
ATOM 1296 N N . LEU A 1 158 ? -36.099 25.000 15.798 1.00 62.41 158 LEU A N 1
ATOM 1297 C CA . LEU A 1 158 ? -35.591 23.714 16.273 1.00 62.41 158 LEU A CA 1
ATOM 1298 C C . LEU A 1 158 ? -36.700 22.652 16.307 1.00 62.41 158 LEU A C 1
ATOM 1300 O O . LEU A 1 158 ? -36.436 21.475 16.056 1.00 62.41 158 LEU A O 1
ATOM 1304 N N . CYS A 1 159 ? -37.944 23.078 16.543 1.00 61.62 159 CYS A N 1
ATOM 1305 C CA . CYS A 1 159 ? -39.111 22.207 16.500 1.00 61.62 159 CYS A CA 1
ATOM 1306 C C . CYS A 1 159 ? -39.376 21.686 15.078 1.00 61.62 159 CYS A C 1
ATOM 1308 O O . CYS A 1 159 ? -39.708 20.514 14.921 1.00 61.62 159 CYS A O 1
ATOM 1310 N N . ASP A 1 160 ? -39.141 22.485 14.033 1.00 61.38 160 ASP A N 1
ATOM 1311 C CA . ASP A 1 160 ? -39.361 22.064 12.640 1.00 61.38 160 ASP A CA 1
ATOM 1312 C C . ASP A 1 160 ? -38.388 20.960 12.194 1.00 61.38 160 ASP A C 1
ATOM 1314 O O . ASP A 1 160 ? -38.778 20.032 11.483 1.00 61.38 160 ASP A O 1
ATOM 1318 N N . LEU A 1 161 ? -37.137 21.004 12.669 1.00 58.97 161 LEU A N 1
ATOM 1319 C CA . LEU A 1 161 ? -36.133 19.968 12.399 1.00 58.97 161 LEU A CA 1
ATOM 1320 C C . LEU A 1 161 ? -36.468 18.644 13.095 1.00 58.97 161 LEU A C 1
ATOM 1322 O O . LEU A 1 161 ? -36.313 17.581 12.499 1.00 58.97 161 LEU A O 1
ATOM 1326 N N . ALA A 1 162 ? -36.959 18.706 14.337 1.00 59.31 162 ALA A N 1
ATOM 1327 C CA . ALA A 1 162 ? -37.355 17.519 15.090 1.00 59.31 162 ALA A CA 1
ATOM 1328 C C . ALA A 1 162 ? -38.667 16.911 14.568 1.00 59.31 162 ALA A C 1
ATOM 1330 O O . ALA A 1 162 ? -38.835 15.695 14.584 1.00 59.31 162 ALA A O 1
ATOM 1331 N N . THR A 1 163 ? -39.595 17.735 14.073 1.00 56.88 163 THR A N 1
ATOM 1332 C CA . THR A 1 163 ? -40.888 17.245 13.571 1.00 56.88 163 THR A CA 1
ATOM 1333 C C . THR A 1 163 ? -40.727 16.479 12.253 1.00 56.88 163 THR A C 1
ATOM 1335 O O . THR A 1 163 ? -41.443 15.501 12.039 1.00 56.88 163 THR A O 1
ATOM 1338 N N . PHE A 1 164 ? -39.743 16.835 11.414 1.00 54.06 164 PHE A N 1
ATOM 1339 C CA . PHE A 1 164 ? -39.526 16.189 10.112 1.00 54.06 164 PHE A CA 1
ATOM 1340 C C . PHE A 1 164 ? -39.163 14.696 10.217 1.00 54.06 164 PHE A C 1
ATOM 1342 O O . PHE A 1 164 ? -39.537 13.912 9.344 1.00 54.06 164 PHE A O 1
ATOM 1349 N N . GLU A 1 165 ? -38.492 14.275 11.295 1.00 53.06 165 GLU A N 1
ATOM 1350 C CA . GLU A 1 165 ? -38.164 12.857 11.514 1.00 53.06 165 GLU A CA 1
ATOM 1351 C C . GLU A 1 165 ? -39.365 12.025 11.999 1.00 53.06 165 GLU A C 1
ATOM 1353 O O . GLU A 1 165 ? -39.402 10.824 11.748 1.00 53.06 165 GLU A O 1
ATOM 1358 N N . PHE A 1 166 ? -40.392 12.636 12.606 1.00 52.16 166 PHE A N 1
ATOM 1359 C CA . PHE A 1 166 ? -41.551 11.902 13.141 1.00 52.16 166 PHE A CA 1
ATOM 1360 C C . PHE A 1 166 ? -42.790 11.892 12.234 1.00 52.16 166 PHE A C 1
ATOM 1362 O O . PHE A 1 166 ? -43.690 11.075 12.449 1.00 52.16 166 PHE A O 1
ATOM 1369 N N . THR A 1 167 ? -42.877 12.755 11.217 1.00 47.50 167 THR A N 1
ATOM 1370 C CA . THR A 1 167 ? -44.016 12.746 10.275 1.00 47.50 167 THR A CA 1
ATOM 1371 C C . THR A 1 167 ? -43.897 11.709 9.161 1.00 47.50 167 THR A C 1
ATOM 1373 O O . THR A 1 167 ? -44.926 11.214 8.707 1.00 47.50 167 THR A O 1
ATOM 1376 N N . ASN A 1 168 ? -42.686 11.292 8.775 1.00 52.50 168 ASN A N 1
ATOM 1377 C CA . ASN A 1 168 ? -42.518 10.305 7.698 1.00 52.50 168 ASN A CA 1
ATOM 1378 C C . ASN A 1 168 ? -42.954 8.881 8.091 1.00 52.50 168 ASN A C 1
ATOM 1380 O O . ASN A 1 168 ? -43.243 8.076 7.214 1.00 52.50 168 ASN A O 1
ATOM 1384 N N . GLU A 1 169 ? -43.066 8.562 9.386 1.00 52.09 169 GLU A N 1
ATOM 1385 C CA . GLU A 1 169 ? -43.537 7.240 9.835 1.00 52.09 169 GLU A CA 1
ATOM 1386 C C . GLU A 1 169 ? -45.068 7.135 9.966 1.00 52.09 169 GLU A C 1
ATOM 1388 O O . GLU A 1 169 ? -45.601 6.029 10.065 1.00 52.09 169 GLU A O 1
ATOM 1393 N N . L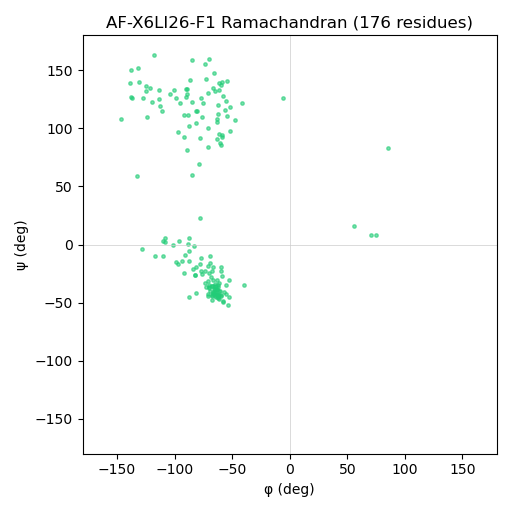YS A 1 170 ? -45.811 8.254 9.961 1.00 49.47 170 LYS A N 1
ATOM 1394 C CA . LYS A 1 170 ? -47.271 8.237 10.189 1.00 49.47 170 LYS A CA 1
ATOM 1395 C C . LYS A 1 170 ? -48.132 8.263 8.928 1.00 49.47 170 LYS A C 1
ATOM 1397 O O . LYS A 1 170 ? -49.307 7.908 9.026 1.00 49.47 170 LYS A O 1
ATOM 1402 N N . GLU A 1 171 ? -47.592 8.624 7.767 1.00 49.34 171 GLU A N 1
ATOM 1403 C CA . GLU A 1 171 ? -48.382 8.650 6.525 1.00 49.34 171 GLU A CA 1
ATOM 1404 C C . GLU A 1 171 ? -48.480 7.283 5.822 1.00 49.34 171 GLU A C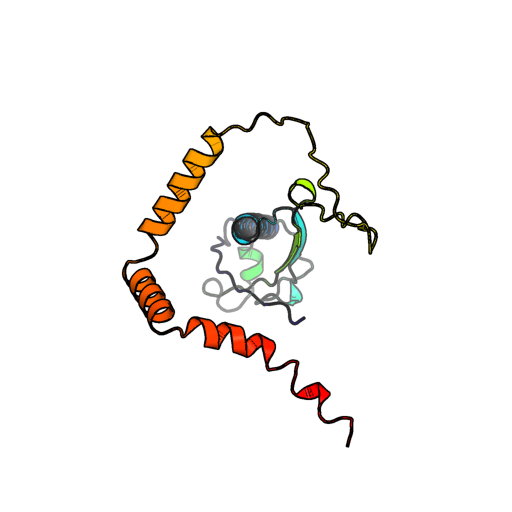 1
ATOM 1406 O O . GLU A 1 171 ? -49.464 7.036 5.127 1.00 49.34 171 GLU A O 1
ATOM 1411 N N . GLU A 1 172 ? -47.575 6.328 6.078 1.00 49.47 172 GLU A N 1
ATOM 1412 C CA . GLU A 1 172 ? -47.690 4.974 5.498 1.00 49.47 172 GLU A CA 1
ATOM 1413 C C . GLU A 1 172 ? -48.729 4.074 6.199 1.00 49.47 172 GLU A C 1
ATOM 1415 O O . GLU A 1 172 ? -49.181 3.090 5.616 1.00 49.47 172 GLU A O 1
ATOM 1420 N N . GLN A 1 173 ? -49.185 4.409 7.413 1.00 51.62 173 GLN A N 1
ATOM 1421 C CA . GLN A 1 173 ? -50.158 3.580 8.148 1.00 51.62 173 GLN A CA 1
ATOM 1422 C C . GLN A 1 173 ? -51.635 3.932 7.896 1.00 51.62 173 GLN A C 1
ATOM 1424 O O . GLN A 1 173 ? -52.502 3.170 8.312 1.00 51.62 173 GLN A O 1
ATOM 1429 N N . GLN A 1 174 ? -51.961 5.031 7.202 1.00 50.59 174 GLN A N 1
ATOM 1430 C CA . GLN A 1 174 ? -53.365 5.413 6.936 1.00 50.59 174 GLN A CA 1
ATOM 1431 C C . GLN A 1 174 ? -53.876 5.076 5.525 1.00 50.59 174 GLN A C 1
ATOM 1433 O O . GLN A 1 174 ? -55.050 5.298 5.236 1.00 50.59 174 GLN A O 1
ATOM 1438 N N . LEU A 1 175 ? -53.047 4.489 4.655 1.00 46.16 175 LEU A N 1
ATOM 1439 C CA . LEU A 1 175 ? -53.440 4.093 3.293 1.00 46.16 175 LEU A CA 1
ATOM 1440 C C . LEU A 1 175 ? -53.862 2.620 3.154 1.00 46.16 175 LEU A C 1
ATOM 1442 O O . LEU A 1 175 ? -54.186 2.196 2.048 1.00 46.16 175 LEU A O 1
ATOM 1446 N N . HIS A 1 176 ? -53.902 1.850 4.249 1.00 49.66 176 HIS A N 1
ATOM 1447 C CA . HIS A 1 176 ? -54.210 0.414 4.203 1.00 49.66 176 HIS A CA 1
ATOM 1448 C C . HIS A 1 176 ? -55.564 -0.019 4.798 1.00 49.66 176 HIS A C 1
ATOM 1450 O O . HIS A 1 176 ? -55.855 -1.209 4.750 1.00 49.66 176 HIS A O 1
ATOM 1456 N N . ASP A 1 177 ? -56.408 0.913 5.263 1.00 44.97 177 ASP A N 1
ATOM 1457 C CA . ASP A 1 177 ? -57.753 0.620 5.802 1.00 44.97 177 ASP A CA 1
ATOM 1458 C C . ASP A 1 177 ? -58.852 1.546 5.226 1.00 44.97 177 ASP A C 1
ATOM 1460 O O . ASP A 1 177 ? -59.565 2.244 5.955 1.00 44.97 177 ASP A O 1
ATOM 1464 N N . ARG A 1 178 ? -59.025 1.549 3.897 1.00 39.25 178 ARG A N 1
ATOM 1465 C CA . ARG A 1 178 ? -60.270 1.994 3.240 1.00 39.25 178 ARG A CA 1
ATOM 1466 C C . ARG A 1 178 ? -60.598 1.178 2.001 1.00 39.25 178 ARG A C 1
ATOM 1468 O O . ARG A 1 178 ? -59.688 0.986 1.169 1.00 39.25 178 ARG A O 1
#

Nearest PDB structures (foldseek):
  6p8v-assembly1_H  TM=1.892E-01  e=5.453E+00  Escherichia coli

Mean predicted aligned error: 18.77 Å

Sequence (178 aa):
KKGNMQIYNEPLNPYSMTLKKGLQHLKHQFQARQYYMSGEDELVNFKCEFDKCEPPIPSNVNGDVLLDDIYTLFPHYPNMQVHWKIEVSCMVPYKRTIGIERSILPKNVPFQDILSSQKTKFNPLLYECDLHQLKCIEDTVNSDLKLLFHEIIKNDCLCDLATFEFTNEKEEQQLHDR

Organism: Reticulomyxa filosa (NCBI:txid46433)